Protein AF-A0A959NI60-F1 (afdb_monomer_lite)

pLDDT: mean 94.44, std 6.54, range [59.41, 98.75]

Foldseek 3Di:
DVCVVPPCDPDPVSVLVVLVVCVVVVAADAAEDPLDDDDDQVQLVVLLVVLLVSLVSCLVPPRHQEYEDELVSNAPPVLLLQLLVQLVVDDDDLQVSNVVSLVPDDPVSVVRVVSSLVSVLSSLVSQLVSSHAYEYDADDPSRRSNSLNSLLVSQLVRQAPHHRGHYDFDVVDPCRVVVVVVSVVVCVVSRGDD

Radius of gyration: 17.27 Å; chains: 1; bounding box: 46×45×44 Å

Structure (mmCIF, N/CA/C/O backbone):
data_AF-A0A959NI60-F1
#
_entry.id   AF-A0A959NI60-F1
#
loop_
_atom_site.group_PDB
_atom_site.id
_atom_site.type_symbol
_atom_site.label_atom_id
_atom_site.label_alt_id
_atom_site.label_comp_id
_atom_site.label_asym_id
_atom_site.label_entity_id
_atom_site.label_seq_id
_atom_site.pdbx_PDB_ins_code
_atom_site.Cartn_x
_atom_site.Cartn_y
_atom_site.Cartn_z
_atom_site.occupancy
_atom_site.B_iso_or_equiv
_atom_site.auth_seq_id
_atom_site.auth_comp_id
_atom_site.auth_asym_id
_atom_site.auth_atom_id
_atom_site.pdbx_PDB_model_num
ATOM 1 N N . THR A 1 1 ? -9.894 26.432 15.276 1.00 66.31 1 THR A N 1
ATOM 2 C CA . THR A 1 1 ? -9.105 26.856 14.093 1.00 66.31 1 THR A CA 1
ATOM 3 C C . THR A 1 1 ? -9.562 26.033 12.898 1.00 66.31 1 THR A C 1
ATOM 5 O O . THR A 1 1 ? -10.373 25.137 13.091 1.00 66.31 1 THR A O 1
ATOM 8 N N . ILE A 1 2 ? -9.075 26.292 11.679 1.00 85.44 2 ILE A N 1
ATOM 9 C CA . ILE A 1 2 ? -9.317 25.381 10.539 1.00 85.44 2 ILE A CA 1
ATOM 10 C C . ILE A 1 2 ? -8.750 23.977 10.830 1.00 85.44 2 ILE A C 1
ATOM 12 O O . ILE A 1 2 ? -9.337 22.983 10.432 1.00 85.44 2 ILE A O 1
ATOM 16 N N . PHE A 1 3 ? -7.672 23.880 11.613 1.00 82.88 3 PHE A N 1
ATOM 17 C CA . PHE A 1 3 ? -7.059 22.607 12.001 1.00 82.88 3 PHE A CA 1
ATOM 18 C C . PHE A 1 3 ? -8.044 21.635 12.668 1.00 82.88 3 PHE A C 1
ATOM 20 O O . PHE A 1 3 ? -8.177 20.504 12.222 1.00 82.88 3 PHE A O 1
ATOM 27 N N . SER A 1 4 ? -8.823 22.087 13.658 1.00 82.81 4 SER A N 1
ATOM 28 C CA . SER A 1 4 ? -9.811 21.240 14.349 1.00 82.81 4 SER A CA 1
ATOM 29 C C . SER A 1 4 ? -10.980 20.783 13.464 1.00 82.81 4 SER A C 1
ATOM 31 O O . SER A 1 4 ? -11.769 19.949 13.892 1.00 82.81 4 SER A O 1
ATOM 33 N N . GLN A 1 5 ? -11.127 21.354 12.262 1.00 85.88 5 GLN A N 1
ATOM 34 C CA . GLN A 1 5 ? -12.110 20.909 11.273 1.00 85.88 5 GLN A CA 1
ATOM 35 C C . GLN A 1 5 ? -11.617 19.687 10.482 1.00 85.88 5 GLN A C 1
ATOM 37 O O . GLN A 1 5 ? -12.443 18.906 10.018 1.00 85.88 5 GLN A O 1
ATOM 42 N N . PHE A 1 6 ? -10.298 19.536 10.321 1.00 86.88 6 PHE A N 1
ATOM 43 C CA . PHE A 1 6 ? -9.685 18.551 9.421 1.00 86.88 6 PHE A CA 1
ATOM 44 C C . PHE A 1 6 ? -8.774 17.541 10.126 1.00 86.88 6 PHE A C 1
ATOM 46 O O . PHE A 1 6 ? -8.498 16.491 9.559 1.00 86.88 6 PHE A O 1
ATOM 53 N N . VAL A 1 7 ? -8.329 17.820 11.353 1.00 88.00 7 VAL A N 1
ATOM 54 C CA . VAL A 1 7 ? -7.426 16.948 12.111 1.00 88.00 7 VAL A CA 1
ATOM 55 C C . VAL A 1 7 ? -8.109 16.454 13.380 1.00 88.00 7 VAL A C 1
ATOM 57 O O . VAL A 1 7 ? -8.562 17.245 14.208 1.00 88.00 7 VAL A O 1
ATOM 60 N N . GLY A 1 8 ? -8.167 15.129 13.538 1.00 86.69 8 GLY A N 1
ATOM 61 C CA . GLY A 1 8 ? -8.815 14.473 14.677 1.00 86.69 8 GLY A CA 1
ATOM 62 C C . GLY A 1 8 ? -8.063 14.617 16.006 1.00 86.69 8 GLY A C 1
ATOM 63 O O . GLY A 1 8 ? -8.645 14.392 17.062 1.00 86.69 8 GLY A O 1
ATOM 64 N N . GLY A 1 9 ? -6.785 14.992 15.971 1.00 87.00 9 GLY A N 1
ATOM 65 C CA . GLY A 1 9 ? -5.949 15.212 17.147 1.00 87.00 9 GLY A CA 1
ATOM 66 C C . GLY A 1 9 ? -4.474 15.353 16.775 1.00 87.00 9 GLY A C 1
ATOM 67 O O . GLY A 1 9 ? -4.047 14.854 15.740 1.00 87.00 9 GLY A O 1
ATOM 68 N N . GLU A 1 10 ? -3.694 16.031 17.617 1.00 87.06 10 GLU A N 1
ATOM 69 C CA . GLU A 1 10 ? -2.236 16.164 17.433 1.00 87.06 10 GLU A CA 1
ATOM 70 C C . GLU A 1 10 ? -1.468 14.909 17.887 1.00 87.06 10 GLU A C 1
ATOM 72 O O . GLU A 1 10 ? -0.331 14.689 17.479 1.00 87.06 10 GLU A O 1
ATOM 77 N N . THR A 1 11 ? -2.097 14.072 18.717 1.00 87.69 11 THR A N 1
ATOM 78 C CA . THR A 1 11 ? -1.568 12.782 19.177 1.00 87.69 11 THR A CA 1
ATOM 79 C C . THR A 1 11 ? -2.610 11.686 18.991 1.00 87.69 11 THR A C 1
ATOM 81 O O . THR A 1 11 ? -3.806 11.969 18.861 1.00 87.69 11 THR A O 1
ATOM 84 N N . LEU A 1 12 ? -2.178 10.424 19.039 1.00 85.62 12 LEU A N 1
ATOM 85 C CA . LEU A 1 12 ? -3.078 9.271 18.966 1.00 85.62 12 LEU A CA 1
ATOM 86 C C . LEU A 1 12 ? -4.159 9.332 20.054 1.00 85.62 12 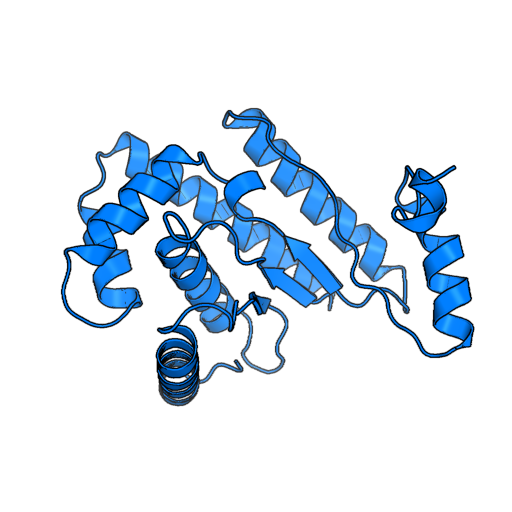LEU A C 1
ATOM 88 O O . LEU A 1 12 ? -5.342 9.155 19.769 1.00 85.62 12 LEU A O 1
ATOM 92 N N . GLU A 1 13 ? -3.793 9.704 21.278 1.00 87.12 13 GLU A N 1
ATOM 93 C CA . GLU A 1 13 ? -4.713 9.849 22.409 1.00 87.12 13 GLU A CA 1
ATOM 94 C C . GLU A 1 13 ? -5.766 10.930 22.167 1.00 87.12 13 GLU A C 1
ATOM 96 O O . GLU A 1 13 ? -6.927 10.744 22.539 1.00 87.12 13 GLU A O 1
ATOM 101 N N . ALA A 1 14 ? -5.393 12.033 21.515 1.00 88.12 14 ALA A N 1
ATOM 102 C CA . ALA A 1 14 ? -6.338 13.085 21.159 1.00 88.12 14 ALA A CA 1
ATOM 103 C C . ALA A 1 14 ? -7.365 12.594 20.119 1.00 88.12 14 ALA A C 1
ATOM 105 O O . ALA A 1 14 ? -8.552 12.911 20.241 1.00 88.12 14 ALA A O 1
ATOM 106 N N . THR A 1 15 ? -6.952 11.743 19.166 1.00 88.06 15 THR A N 1
ATOM 107 C CA . THR A 1 15 ? -7.872 11.177 18.157 1.00 88.06 15 THR A CA 1
ATOM 108 C C . THR A 1 15 ? -8.950 10.277 18.761 1.00 88.06 15 THR A C 1
ATOM 110 O O . THR A 1 15 ? -10.063 10.206 18.233 1.00 88.06 15 THR A O 1
ATOM 113 N N . LYS A 1 16 ? -8.683 9.649 19.916 1.00 87.62 16 LYS A N 1
ATOM 114 C CA . LYS A 1 16 ? -9.644 8.783 20.616 1.00 87.62 16 LYS A CA 1
ATOM 115 C C . LYS A 1 16 ? -10.941 9.500 20.967 1.00 87.62 16 LYS A C 1
ATOM 117 O O . LYS A 1 16 ? -12.011 8.918 20.816 1.00 87.62 16 LYS A O 1
ATOM 122 N N . ILE A 1 17 ? -10.858 10.749 21.426 1.00 89.19 17 ILE A N 1
ATOM 123 C CA . ILE A 1 17 ? -12.035 11.532 21.832 1.00 89.19 17 ILE A CA 1
ATOM 124 C C . ILE A 1 17 ? -12.958 11.738 20.626 1.00 89.19 17 ILE A C 1
ATOM 126 O O . ILE A 1 17 ? -14.174 11.563 20.722 1.00 89.19 17 ILE A O 1
ATOM 130 N N . VAL A 1 18 ? -12.371 12.046 19.467 1.00 89.56 18 VAL A N 1
ATOM 131 C CA . VAL A 1 18 ? -13.109 12.223 18.211 1.00 89.56 18 VAL A CA 1
ATOM 132 C C . VAL A 1 18 ? -13.693 10.894 17.730 1.00 89.56 18 VAL A C 1
ATOM 134 O O . VAL A 1 18 ? -14.882 10.834 17.415 1.00 89.56 18 VAL A O 1
ATOM 137 N N . ALA A 1 19 ? -12.908 9.814 17.745 1.00 90.50 19 ALA A N 1
ATOM 138 C CA . ALA A 1 19 ? -13.369 8.487 17.341 1.00 90.50 19 ALA A CA 1
ATOM 139 C C . ALA A 1 19 ? -14.508 7.956 18.230 1.00 90.50 19 ALA A C 1
ATOM 141 O O . ALA A 1 19 ? -15.455 7.355 17.725 1.00 90.50 19 ALA A O 1
ATOM 142 N N . GLN A 1 20 ? -14.461 8.206 19.542 1.00 90.75 20 GLN A N 1
ATOM 143 C CA . GLN A 1 20 ? -15.538 7.840 20.465 1.00 90.75 20 GLN A CA 1
ATOM 144 C C . GLN A 1 20 ? -16.823 8.606 20.162 1.00 90.75 20 GLN A C 1
ATOM 146 O O . GLN A 1 20 ? -17.872 7.981 20.017 1.00 90.75 20 GLN A O 1
ATOM 151 N N . LYS A 1 21 ? -16.726 9.928 19.979 1.00 92.31 21 LYS A N 1
ATOM 152 C CA . LYS A 1 21 ? -17.872 10.772 19.627 1.00 92.31 21 LYS A CA 1
ATOM 153 C C . LYS A 1 21 ? -18.531 10.326 18.321 1.00 92.31 21 LYS A C 1
ATOM 155 O O . LYS A 1 21 ? -19.749 10.238 18.254 1.00 92.31 21 LYS A O 1
ATOM 160 N N . LEU A 1 22 ? -17.748 10.020 17.287 1.00 93.00 22 LEU A N 1
ATOM 161 C CA . LEU A 1 22 ? -18.269 9.479 16.023 1.00 93.00 22 LEU A CA 1
ATOM 162 C C . LEU A 1 22 ? -18.891 8.086 16.216 1.00 93.00 22 LEU A C 1
ATOM 164 O O . LEU A 1 22 ? -19.949 7.779 15.662 1.00 93.00 22 LEU A O 1
ATOM 168 N N . GLY A 1 23 ? -18.282 7.271 17.076 1.00 92.12 23 GLY A N 1
ATOM 169 C CA . GLY A 1 23 ? -18.746 5.934 17.415 1.00 92.12 23 GLY A CA 1
ATOM 170 C C . GLY A 1 23 ? -20.119 5.876 18.091 1.00 92.12 23 GLY A C 1
ATOM 171 O O . GLY A 1 23 ? -20.784 4.848 17.944 1.00 92.12 23 GLY A O 1
ATOM 172 N N . GLU A 1 24 ? -20.557 6.938 18.781 1.00 94.56 24 GLU A N 1
ATOM 173 C CA . GLU A 1 24 ? -21.922 7.088 19.332 1.00 94.56 24 GLU A CA 1
ATOM 174 C C . GLU A 1 24 ? -22.993 7.118 18.230 1.00 94.56 24 GLU A C 1
ATOM 176 O O . GLU A 1 24 ? -24.128 6.702 18.449 1.00 94.56 24 GLU A O 1
ATOM 181 N N . TYR A 1 25 ? -22.611 7.537 17.021 1.00 95.62 25 TYR A N 1
ATOM 182 C CA . TYR A 1 25 ? -23.465 7.582 15.832 1.00 95.62 25 TYR A CA 1
ATOM 183 C C . TYR A 1 25 ? -23.205 6.407 14.879 1.00 95.62 25 TYR A C 1
ATOM 185 O O . TYR A 1 25 ? -23.607 6.449 13.720 1.00 95.62 25 TYR A O 1
ATOM 193 N N . ASN A 1 26 ? -22.533 5.352 15.356 1.00 92.94 26 ASN A N 1
ATOM 194 C CA . ASN A 1 26 ? -22.122 4.187 14.565 1.00 92.94 26 ASN A CA 1
ATOM 195 C C . ASN A 1 26 ? -21.194 4.521 13.382 1.00 92.94 26 ASN A C 1
ATOM 197 O O . ASN A 1 26 ? -21.134 3.771 12.411 1.00 92.94 26 ASN A O 1
ATOM 201 N N . VAL A 1 27 ? -20.435 5.617 13.480 1.00 92.81 27 VAL A N 1
ATOM 202 C CA . VAL A 1 27 ? -19.401 5.975 12.505 1.00 92.81 27 VAL A CA 1
ATOM 203 C C . VAL A 1 27 ? -18.054 5.436 12.987 1.00 92.81 27 VAL A C 1
ATOM 205 O O . VAL A 1 27 ? -17.634 5.700 14.114 1.00 92.81 27 VAL A O 1
ATOM 208 N N . GLN A 1 28 ? -17.389 4.651 12.140 1.00 90.25 28 GLN A N 1
ATOM 209 C CA . GLN A 1 28 ? -16.023 4.173 12.368 1.00 90.25 28 GLN A CA 1
ATOM 210 C C . GLN A 1 28 ? -15.012 5.118 11.718 1.00 90.25 28 GLN A C 1
ATOM 212 O O . GLN A 1 28 ? -15.347 5.859 10.794 1.00 90.25 28 GLN A O 1
ATOM 217 N N . VAL A 1 29 ? -13.777 5.084 12.209 1.00 91.00 29 VAL A N 1
ATOM 218 C CA . VAL A 1 29 ? -12.700 5.968 11.757 1.00 91.00 29 VAL A CA 1
ATOM 219 C C . VAL A 1 29 ? -11.601 5.149 11.091 1.00 91.00 29 VAL A C 1
ATOM 221 O O . VAL A 1 29 ? -11.244 4.074 11.569 1.00 91.00 29 VAL A O 1
ATOM 224 N N . ILE A 1 30 ? -11.065 5.682 9.998 1.00 91.88 30 ILE A N 1
ATOM 225 C CA . ILE A 1 30 ? -9.785 5.258 9.435 1.00 91.88 30 ILE A CA 1
ATOM 226 C C . ILE A 1 30 ? -8.757 6.249 9.955 1.00 91.88 30 ILE A C 1
ATOM 228 O O . ILE A 1 30 ? -8.952 7.460 9.820 1.00 91.88 30 ILE A O 1
ATOM 232 N N . LEU A 1 31 ? -7.711 5.752 10.606 1.00 90.75 31 LEU A N 1
ATOM 233 C CA . LEU A 1 31 ? -6.663 6.629 11.097 1.00 90.75 31 LEU A CA 1
ATOM 234 C C . LEU A 1 31 ? -5.651 6.886 9.982 1.00 90.75 31 LEU A C 1
ATOM 236 O O . LEU A 1 31 ? -4.895 5.991 9.608 1.00 90.75 31 LEU A O 1
ATOM 240 N N . ASP A 1 32 ? -5.663 8.121 9.489 1.00 88.62 32 ASP A N 1
ATOM 241 C CA . ASP A 1 32 ? -4.699 8.620 8.517 1.00 88.62 32 ASP A CA 1
ATOM 242 C C . ASP A 1 32 ? -3.544 9.306 9.240 1.00 88.62 32 ASP A C 1
ATOM 244 O O . ASP A 1 32 ? -3.679 10.405 9.790 1.00 88.62 32 ASP A O 1
ATOM 248 N N . TYR A 1 33 ? -2.419 8.600 9.327 1.00 81.00 33 TYR A N 1
ATOM 249 C CA . TYR A 1 33 ? -1.227 9.111 9.982 1.00 81.00 33 TYR A CA 1
ATOM 250 C C . TYR A 1 33 ? -0.362 9.843 8.959 1.00 81.00 33 TYR A C 1
ATOM 252 O O . TYR A 1 33 ? 0.319 9.221 8.147 1.00 81.00 33 TYR A O 1
ATOM 260 N N . GLY A 1 34 ? -0.377 11.175 9.035 1.00 69.62 34 GLY A N 1
ATOM 261 C CA . GLY A 1 34 ? 0.310 12.084 8.112 1.00 69.62 34 GLY A CA 1
ATOM 262 C C . GLY A 1 34 ? 1.838 12.105 8.231 1.00 69.62 34 GLY A C 1
ATOM 263 O O . GLY A 1 34 ? 2.434 13.180 8.278 1.00 69.62 34 GLY A O 1
ATOM 264 N N . VAL A 1 35 ? 2.500 10.947 8.315 1.00 64.62 35 VAL A N 1
ATOM 265 C CA . VAL A 1 35 ? 3.941 10.886 8.040 1.00 64.62 35 VAL A CA 1
ATOM 266 C C . VAL A 1 35 ? 4.139 11.096 6.550 1.00 64.62 35 VAL A C 1
ATOM 268 O O . VAL A 1 35 ? 3.999 10.183 5.743 1.00 64.62 35 VAL A O 1
ATOM 271 N N . GLU A 1 36 ? 4.477 12.332 6.207 1.00 60.56 36 GLU A N 1
ATOM 272 C CA . GLU A 1 36 ? 4.845 12.734 4.859 1.00 60.56 36 GLU A CA 1
ATOM 273 C C . GLU A 1 36 ? 6.342 13.075 4.798 1.00 60.56 36 GLU A C 1
ATOM 275 O O . GLU A 1 36 ? 6.875 13.823 5.622 1.00 60.56 36 GLU A O 1
ATOM 280 N N . GLY A 1 37 ? 7.019 12.541 3.778 1.00 59.41 37 GLY A N 1
ATOM 281 C CA . GLY A 1 37 ? 8.034 13.308 3.053 1.00 59.41 37 GLY A CA 1
ATOM 282 C C . GLY A 1 37 ? 9.426 13.461 3.667 1.00 59.41 37 GLY A C 1
ATOM 283 O O . GLY A 1 37 ? 10.134 14.393 3.288 1.00 59.41 37 GLY A O 1
ATOM 284 N N . LYS A 1 38 ? 9.869 12.579 4.571 1.00 72.12 38 LYS A N 1
ATOM 285 C CA . LYS A 1 38 ? 11.297 12.528 4.928 1.00 72.12 38 LYS A CA 1
ATOM 286 C C . LYS A 1 38 ? 12.021 11.464 4.112 1.00 72.12 38 LYS A C 1
ATOM 288 O O . LYS A 1 38 ? 11.749 10.278 4.253 1.00 72.12 38 LYS A O 1
ATOM 293 N N . GLU A 1 39 ? 12.963 11.897 3.280 1.00 83.56 39 GLU A N 1
ATOM 294 C CA . GLU A 1 39 ? 13.796 10.990 2.490 1.00 83.56 39 GLU A CA 1
ATOM 295 C C . GLU A 1 39 ? 14.894 10.327 3.330 1.00 83.56 39 GLU A C 1
ATOM 297 O O . GLU A 1 39 ? 15.401 10.901 4.295 1.00 83.56 39 GLU A O 1
ATOM 302 N N . GLY A 1 40 ? 15.310 9.130 2.916 1.00 91.25 40 GLY A N 1
ATOM 303 C CA . GLY A 1 40 ? 16.454 8.416 3.480 1.00 91.25 40 GLY A CA 1
ATOM 304 C C . GLY A 1 40 ? 16.054 7.177 4.273 1.00 91.25 40 GLY A C 1
ATOM 305 O O . GLY A 1 40 ? 14.998 7.132 4.897 1.00 91.25 40 GLY A O 1
ATOM 306 N N . GLU A 1 41 ? 16.920 6.163 4.249 1.00 94.06 41 GLU A N 1
ATOM 307 C CA . GLU A 1 41 ? 16.617 4.829 4.788 1.00 94.06 41 GLU A CA 1
ATOM 308 C C . GLU A 1 41 ? 16.246 4.840 6.280 1.00 94.06 41 GLU A C 1
ATOM 310 O O . GLU A 1 41 ? 15.344 4.116 6.685 1.00 94.06 41 GLU A O 1
ATOM 315 N N . GLU A 1 42 ? 16.879 5.691 7.091 1.00 94.88 42 GLU A N 1
ATOM 316 C CA . GLU A 1 42 ? 16.555 5.802 8.521 1.00 94.88 42 GLU A CA 1
ATOM 317 C C . GLU A 1 42 ? 15.138 6.344 8.751 1.00 94.88 42 GLU A C 1
ATOM 319 O O . GLU A 1 42 ? 14.390 5.790 9.551 1.00 94.88 42 GLU A O 1
ATOM 324 N N . ASN A 1 43 ? 14.731 7.377 8.004 1.00 94.25 43 ASN A N 1
ATOM 325 C CA . ASN A 1 43 ? 13.386 7.959 8.103 1.00 94.25 43 ASN A CA 1
ATOM 326 C C . ASN A 1 43 ? 12.307 6.972 7.639 1.00 94.25 43 ASN A C 1
ATOM 328 O O . ASN A 1 43 ? 11.213 6.903 8.189 1.00 94.25 43 ASN A O 1
ATOM 332 N N . PHE A 1 44 ? 12.645 6.199 6.620 1.00 95.56 44 PHE A N 1
ATOM 333 C CA . PHE A 1 44 ? 11.856 5.132 6.030 1.00 95.56 44 PHE A CA 1
ATOM 334 C C . PHE A 1 44 ? 11.632 3.942 6.973 1.00 95.56 44 PHE A C 1
ATOM 336 O O . PHE A 1 44 ? 10.538 3.366 6.986 1.00 95.56 44 PHE A O 1
ATOM 343 N N . GLU A 1 45 ? 12.638 3.574 7.763 1.00 96.75 45 GLU A N 1
ATOM 344 C CA . GLU A 1 45 ? 12.503 2.594 8.843 1.00 96.75 45 GLU A CA 1
ATOM 345 C C . GLU A 1 45 ? 11.727 3.185 10.030 1.00 96.75 45 GLU A C 1
ATOM 347 O O . GLU A 1 45 ? 10.802 2.550 10.528 1.00 96.75 45 GLU A O 1
ATOM 352 N N . GLU A 1 46 ? 12.002 4.434 10.421 1.00 95.62 46 GLU A N 1
ATOM 353 C CA . GLU A 1 46 ? 11.251 5.131 11.476 1.00 95.62 46 GLU A CA 1
ATOM 354 C C . GLU A 1 46 ? 9.753 5.235 11.135 1.00 95.62 46 GLU A C 1
ATOM 356 O O . GLU A 1 46 ? 8.898 5.043 12.000 1.00 95.62 46 GLU A O 1
ATOM 361 N N . ALA A 1 47 ? 9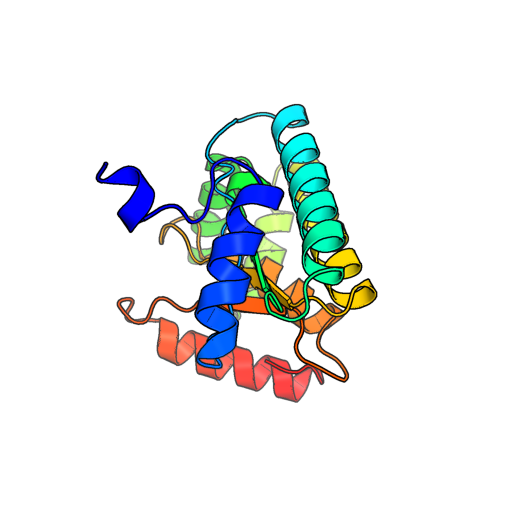.416 5.499 9.869 1.00 95.12 47 ALA A N 1
ATOM 362 C CA . ALA A 1 47 ? 8.040 5.494 9.383 1.00 95.12 47 ALA A CA 1
ATOM 363 C C . ALA A 1 47 ? 7.391 4.110 9.532 1.00 95.12 47 ALA A C 1
ATOM 365 O O . ALA A 1 47 ? 6.255 4.018 9.997 1.00 95.12 47 ALA A O 1
ATOM 366 N N . CYS A 1 48 ? 8.115 3.033 9.205 1.00 96.69 48 CYS A N 1
ATOM 367 C CA . CYS A 1 48 ? 7.645 1.661 9.406 1.0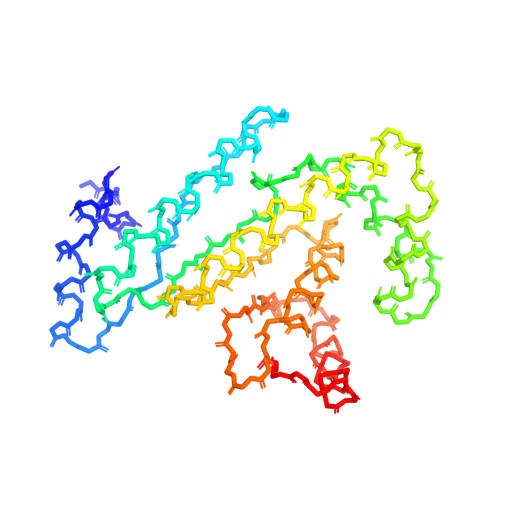0 96.69 48 CYS A CA 1
ATOM 368 C C . CYS A 1 48 ? 7.337 1.377 10.884 1.00 96.69 48 CYS A C 1
ATOM 370 O O . CYS A 1 48 ? 6.235 0.923 11.198 1.00 96.69 48 CYS A O 1
ATOM 372 N N . GLU A 1 49 ? 8.259 1.703 11.795 1.00 97.00 49 GLU A N 1
ATOM 373 C CA . GLU A 1 49 ? 8.051 1.534 13.242 1.00 97.00 49 GLU A CA 1
ATOM 374 C C . GLU A 1 49 ? 6.863 2.350 13.754 1.00 97.00 49 GLU A C 1
ATOM 376 O O . GLU A 1 49 ? 6.074 1.875 14.573 1.00 97.00 49 GLU A O 1
ATOM 381 N N . LYS A 1 50 ? 6.686 3.571 13.241 1.00 94.94 50 LYS A N 1
ATOM 382 C CA . LYS A 1 50 ? 5.534 4.406 13.583 1.00 94.94 50 LYS A CA 1
ATOM 383 C C . LYS A 1 50 ? 4.224 3.781 13.125 1.00 94.94 50 LYS A C 1
ATOM 385 O O . LYS A 1 50 ? 3.299 3.722 13.926 1.00 94.94 50 LYS A O 1
ATOM 390 N N . PHE A 1 51 ? 4.131 3.280 11.893 1.00 96.31 51 PHE A N 1
ATOM 391 C CA . PHE A 1 51 ? 2.920 2.592 11.434 1.00 96.31 51 PHE A CA 1
ATOM 392 C C . PHE A 1 51 ? 2.612 1.353 12.281 1.00 96.31 51 PHE A C 1
ATOM 394 O O . PHE A 1 51 ? 1.458 1.147 12.647 1.00 96.31 51 PHE A O 1
ATOM 401 N N . ILE A 1 52 ? 3.627 0.575 12.667 1.00 97.25 52 ILE A N 1
ATOM 402 C CA . ILE A 1 52 ? 3.469 -0.568 13.581 1.00 97.25 52 ILE A CA 1
ATOM 403 C C . ILE A 1 52 ? 2.925 -0.108 14.944 1.00 97.25 52 ILE A C 1
ATOM 405 O O . ILE A 1 52 ? 1.928 -0.651 15.419 1.00 97.25 52 ILE A O 1
ATOM 409 N N . ALA A 1 53 ? 3.499 0.943 15.536 1.00 95.38 53 ALA A N 1
ATOM 410 C CA . ALA A 1 53 ? 3.021 1.504 16.801 1.00 95.38 53 ALA A CA 1
ATOM 411 C C . ALA A 1 53 ? 1.584 2.049 16.701 1.00 95.38 53 ALA A C 1
ATOM 413 O O . ALA A 1 53 ? 0.790 1.908 17.634 1.00 95.38 53 ALA A O 1
ATOM 414 N N . VAL A 1 54 ? 1.225 2.640 15.557 1.00 94.19 54 VAL A N 1
ATOM 415 C CA . VAL A 1 54 ? -0.145 3.075 15.269 1.00 94.19 54 VAL A CA 1
ATOM 416 C C . VAL A 1 54 ? -1.086 1.870 15.198 1.00 94.19 54 VAL A C 1
ATOM 418 O O . VAL A 1 54 ? -2.151 1.922 15.809 1.00 94.19 54 VAL A O 1
ATOM 421 N N . ILE A 1 55 ? -0.701 0.775 14.531 1.00 96.19 55 ILE A N 1
ATOM 422 C CA . ILE A 1 55 ? -1.493 -0.468 14.488 1.00 96.19 55 ILE A CA 1
ATOM 423 C C . ILE A 1 55 ? -1.727 -1.010 15.902 1.00 96.19 55 ILE A C 1
ATOM 425 O O . ILE A 1 55 ? -2.862 -1.333 16.259 1.00 96.19 55 ILE A O 1
ATOM 429 N N . ASP A 1 56 ? -0.675 -1.077 16.720 1.00 95.31 56 ASP A N 1
ATOM 430 C CA . ASP A 1 56 ? -0.774 -1.527 18.110 1.00 95.31 56 ASP A CA 1
ATOM 431 C C . ASP A 1 56 ? -1.723 -0.646 18.928 1.00 95.31 56 ASP A C 1
ATOM 433 O O . ASP A 1 56 ? -2.532 -1.154 19.708 1.00 95.31 56 ASP A O 1
ATOM 437 N N . TYR A 1 57 ? -1.677 0.670 18.719 1.00 92.50 57 TYR A N 1
ATOM 438 C CA . TYR A 1 57 ? -2.597 1.597 19.360 1.00 92.50 57 TYR A CA 1
ATOM 439 C C . TYR A 1 57 ? -4.047 1.366 18.921 1.00 92.50 57 TYR A C 1
ATOM 441 O O . TYR A 1 57 ? -4.923 1.192 19.775 1.00 92.50 57 TYR A O 1
ATOM 449 N N . VAL A 1 58 ? -4.330 1.341 17.614 1.00 91.25 58 VAL A N 1
ATOM 450 C CA . VAL A 1 58 ? -5.711 1.216 17.110 1.00 91.25 58 VAL A CA 1
ATOM 451 C C . VAL A 1 58 ? -6.325 -0.144 17.424 1.00 91.25 58 VAL A C 1
ATOM 453 O O . VAL A 1 58 ? -7.529 -0.217 17.646 1.00 91.25 58 VAL A O 1
ATOM 456 N N . ALA A 1 59 ? -5.515 -1.196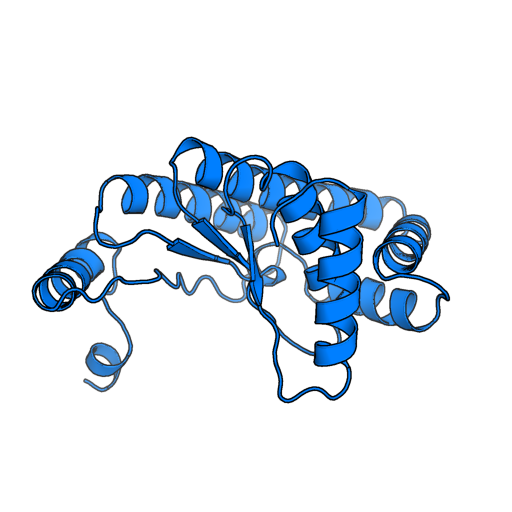 17.578 1.00 92.31 59 ALA A N 1
ATOM 457 C CA . ALA A 1 59 ? -5.978 -2.505 18.037 1.00 92.31 59 ALA A CA 1
ATOM 458 C C . ALA A 1 59 ? -6.615 -2.454 19.441 1.00 92.31 59 ALA A C 1
ATOM 460 O O . ALA A 1 59 ? -7.454 -3.286 19.787 1.00 92.31 59 ALA A O 1
ATOM 461 N N . THR A 1 60 ? -6.270 -1.444 20.250 1.00 90.75 60 THR A N 1
ATOM 462 C CA . THR A 1 60 ? -6.911 -1.176 21.551 1.00 90.75 60 THR A CA 1
ATOM 463 C C . THR A 1 60 ? -8.180 -0.318 21.446 1.00 90.75 60 THR A C 1
ATOM 465 O O . THR A 1 60 ? -8.847 -0.079 22.457 1.00 90.75 60 THR A O 1
ATOM 468 N N . GLN A 1 61 ? -8.530 0.163 20.247 1.00 88.69 61 GLN A N 1
ATOM 469 C CA . GLN A 1 61 ? -9.634 1.087 19.983 1.00 88.69 61 GLN A CA 1
ATOM 470 C C . GLN A 1 61 ? -10.717 0.431 19.099 1.00 88.69 61 GLN A C 1
ATOM 472 O O . GLN A 1 61 ? -10.608 0.429 17.875 1.00 88.69 61 GLN A O 1
ATOM 477 N N . PRO A 1 62 ? -11.855 -0.021 19.665 1.00 84.50 62 PRO A N 1
ATOM 478 C CA . PRO A 1 62 ? -12.902 -0.735 18.912 1.00 84.50 62 PRO A CA 1
ATOM 479 C C . PRO A 1 62 ? -13.550 0.040 17.750 1.00 84.50 62 PRO A C 1
ATOM 481 O O . PRO A 1 62 ? -14.304 -0.530 16.963 1.00 84.50 62 PRO A O 1
ATOM 484 N N . LYS A 1 63 ? -13.337 1.359 17.676 1.00 88.75 63 LYS A N 1
ATOM 485 C CA . LYS A 1 63 ? -13.940 2.257 16.678 1.00 88.75 63 LYS A CA 1
ATOM 486 C C . LYS A 1 63 ? -12.989 2.624 15.532 1.00 88.75 63 LYS A C 1
ATOM 488 O O . LYS A 1 63 ? -13.412 3.349 14.634 1.00 88.75 63 LYS A O 1
ATOM 493 N N . ILE A 1 64 ? -11.754 2.111 15.545 1.00 88.25 64 ILE A N 1
ATOM 494 C CA . ILE A 1 64 ? -10.723 2.387 14.535 1.00 88.25 64 ILE A CA 1
ATOM 495 C C . ILE A 1 64 ? -10.248 1.061 13.912 1.00 88.25 64 ILE A C 1
ATOM 497 O O . ILE A 1 64 ? -9.184 0.558 14.256 1.00 88.25 64 ILE A O 1
ATOM 501 N N . PRO A 1 65 ? -11.054 0.436 13.036 1.00 91.12 65 PRO A N 1
ATOM 502 C CA . PRO A 1 65 ? -10.726 -0.871 12.458 1.00 91.12 65 PRO A CA 1
ATOM 503 C C . PRO A 1 65 ? -9.625 -0.835 11.388 1.00 91.12 65 PRO A C 1
ATOM 505 O O . PRO A 1 65 ? -9.172 -1.899 10.966 1.00 91.12 65 PRO A O 1
ATOM 508 N N . TYR A 1 66 ? -9.224 0.355 10.929 1.00 93.56 66 TYR A N 1
ATOM 509 C CA . TYR A 1 66 ? -8.315 0.520 9.800 1.00 93.56 66 TYR A CA 1
ATOM 510 C C . TYR A 1 66 ? -7.296 1.644 10.001 1.00 93.56 66 TYR A C 1
ATOM 512 O O . TYR A 1 66 ? -7.589 2.652 10.653 1.00 93.56 66 TYR A O 1
ATOM 520 N N . ILE A 1 67 ? -6.151 1.503 9.333 1.00 95.50 67 ILE A N 1
ATOM 521 C CA . ILE A 1 67 ? -5.173 2.573 9.098 1.00 95.50 67 ILE A CA 1
ATOM 522 C C . ILE A 1 67 ? -4.930 2.753 7.594 1.00 95.50 67 ILE A C 1
ATOM 524 O O . ILE A 1 67 ? -5.103 1.796 6.834 1.00 95.50 67 ILE A O 1
ATOM 528 N N . SER A 1 68 ? -4.507 3.943 7.168 1.00 95.81 68 SER A N 1
ATOM 529 C CA . SER A 1 68 ? -3.968 4.178 5.819 1.00 95.81 68 SER A CA 1
ATOM 530 C C . SER A 1 68 ? -2.440 4.247 5.834 1.00 95.81 68 SER A C 1
ATOM 532 O O . SER A 1 68 ? -1.823 4.687 6.806 1.00 95.81 68 SER A O 1
ATOM 534 N N . VAL A 1 69 ? -1.823 3.779 4.749 1.00 96.44 69 VAL A N 1
ATOM 535 C CA . VAL A 1 69 ? -0.373 3.785 4.533 1.00 96.44 69 VAL A CA 1
ATOM 536 C C . VAL A 1 69 ? -0.090 4.266 3.114 1.00 96.44 69 VAL A C 1
ATOM 538 O O . VAL A 1 69 ? -0.642 3.737 2.150 1.00 96.44 69 VAL A O 1
ATOM 541 N N . LYS A 1 70 ? 0.822 5.231 2.985 1.00 96.00 70 LYS A N 1
ATOM 542 C CA . LYS A 1 70 ? 1.383 5.679 1.704 1.00 96.00 70 LYS A CA 1
ATOM 543 C C . LYS A 1 70 ? 2.715 4.985 1.454 1.00 96.00 70 LYS A C 1
ATOM 545 O O . LYS A 1 70 ? 3.565 4.939 2.348 1.00 96.00 70 LYS A O 1
ATOM 550 N N . VAL A 1 71 ? 2.927 4.452 0.253 1.00 96.38 71 VAL A N 1
ATOM 551 C CA . VAL A 1 71 ? 4.170 3.738 -0.079 1.00 96.38 71 VAL A CA 1
ATOM 552 C C . VAL A 1 71 ? 5.334 4.716 -0.203 1.00 96.38 71 VAL A C 1
ATOM 554 O O . VAL A 1 71 ? 6.457 4.350 0.138 1.00 96.38 71 VAL A O 1
ATOM 557 N N . THR A 1 72 ? 5.092 5.970 -0.587 1.00 95.75 72 THR A N 1
ATOM 558 C CA . THR A 1 72 ? 6.126 7.025 -0.575 1.00 95.75 72 THR A CA 1
ATOM 559 C C . THR A 1 72 ? 6.662 7.340 0.824 1.00 95.75 72 THR A C 1
ATOM 561 O O . THR A 1 72 ? 7.822 7.721 0.964 1.00 95.75 72 THR A O 1
ATOM 564 N N . GLY A 1 73 ? 5.889 7.083 1.886 1.00 94.81 73 GLY A N 1
ATOM 565 C CA . GLY A 1 73 ? 6.387 7.122 3.267 1.00 94.81 73 GLY A CA 1
ATOM 566 C C . GLY A 1 73 ? 7.393 6.006 3.579 1.00 94.81 73 GLY A C 1
ATOM 567 O O . GLY A 1 73 ? 8.097 6.060 4.585 1.00 94.81 73 GLY A O 1
ATOM 568 N N . LEU A 1 74 ? 7.476 4.995 2.709 1.00 96.12 74 LEU A N 1
ATOM 569 C CA . LEU A 1 74 ? 8.323 3.816 2.842 1.00 96.12 74 LEU A CA 1
ATOM 570 C C . LEU A 1 74 ? 9.313 3.661 1.678 1.00 96.12 74 LEU A C 1
ATOM 572 O O . LEU A 1 74 ? 10.078 2.701 1.661 1.00 96.12 74 LEU A O 1
ATOM 576 N N . ALA A 1 75 ? 9.350 4.548 0.697 1.00 96.50 75 ALA A N 1
ATOM 577 C CA . ALA A 1 75 ? 10.197 4.359 -0.470 1.00 96.50 75 ALA A CA 1
ATOM 578 C C . ALA A 1 75 ? 10.668 5.692 -1.017 1.00 96.50 75 ALA A C 1
ATOM 580 O O . ALA A 1 75 ? 9.947 6.686 -0.999 1.00 96.50 75 ALA A O 1
ATOM 581 N N . ARG A 1 76 ? 11.878 5.695 -1.578 1.00 96.88 76 ARG A N 1
ATOM 582 C CA . ARG A 1 76 ? 12.356 6.844 -2.333 1.00 96.88 76 ARG A CA 1
ATOM 583 C C . ARG A 1 76 ? 11.467 7.031 -3.552 1.00 96.88 76 ARG A C 1
ATOM 585 O O . ARG A 1 76 ? 11.355 6.126 -4.379 1.00 96.88 76 ARG A O 1
ATOM 592 N N . PHE A 1 77 ? 10.904 8.225 -3.681 1.00 96.50 77 PHE A N 1
ATOM 593 C CA . PHE A 1 77 ? 9.989 8.575 -4.761 1.00 96.50 77 PHE A CA 1
ATOM 594 C C . PHE A 1 77 ? 10.579 8.229 -6.136 1.00 96.50 77 PHE A C 1
ATOM 596 O O . PHE A 1 77 ? 10.006 7.441 -6.879 1.00 96.50 77 PHE A O 1
ATOM 603 N N . ALA A 1 78 ? 11.816 8.663 -6.395 1.00 97.50 78 ALA A N 1
ATOM 604 C CA . ALA A 1 78 ? 12.523 8.392 -7.647 1.00 97.50 78 ALA A CA 1
ATOM 605 C C . ALA A 1 78 ? 12.744 6.894 -7.960 1.00 97.50 78 ALA A C 1
ATOM 607 O O . ALA A 1 78 ? 12.915 6.537 -9.125 1.00 97.50 78 ALA A O 1
ATOM 608 N N . LEU A 1 79 ? 12.761 5.999 -6.959 1.00 98.19 79 LEU A N 1
ATOM 609 C CA . LEU A 1 79 ? 12.802 4.552 -7.215 1.00 98.19 79 LEU A CA 1
ATOM 610 C C . LEU A 1 79 ? 11.450 4.053 -7.741 1.00 98.19 79 LEU A C 1
ATOM 612 O O . LEU A 1 79 ? 11.419 3.260 -8.683 1.00 98.19 79 LEU A O 1
ATOM 616 N N . LEU A 1 80 ? 10.347 4.533 -7.158 1.00 98.50 80 LEU A N 1
ATOM 617 C CA . LEU A 1 80 ? 9.000 4.216 -7.630 1.00 98.50 80 LEU A CA 1
ATOM 618 C C . LEU A 1 80 ? 8.778 4.754 -9.047 1.00 98.50 80 LEU A C 1
ATOM 620 O O . LEU A 1 80 ? 8.329 3.998 -9.902 1.00 98.50 80 LEU A O 1
ATOM 624 N N . GLU A 1 81 ? 9.182 5.997 -9.329 1.00 98.50 81 GLU A N 1
ATOM 625 C CA . GLU A 1 81 ? 9.075 6.583 -10.677 1.00 98.50 81 GLU A CA 1
ATOM 626 C C . GLU A 1 81 ? 9.835 5.758 -11.718 1.00 98.50 81 GLU A C 1
ATOM 628 O O . GLU A 1 81 ? 9.349 5.499 -12.819 1.00 98.50 81 GLU A O 1
ATOM 633 N N . LYS A 1 82 ? 11.042 5.304 -11.363 1.00 98.69 82 LYS A N 1
ATOM 634 C CA . LYS A 1 82 ? 11.871 4.473 -12.238 1.00 98.69 82 LYS A CA 1
ATOM 635 C C . LYS A 1 82 ? 11.215 3.127 -12.537 1.00 98.69 82 LYS A C 1
ATOM 637 O O . LYS A 1 82 ? 11.249 2.674 -13.682 1.00 98.69 82 LYS A O 1
ATOM 642 N N . LEU A 1 83 ? 10.641 2.488 -11.517 1.00 98.69 83 LEU A N 1
ATOM 643 C CA . LEU A 1 83 ? 9.915 1.229 -11.672 1.00 98.69 83 LEU A CA 1
ATOM 644 C C . LEU A 1 83 ? 8.668 1.412 -12.537 1.00 98.69 83 LEU A C 1
ATOM 646 O O . LEU A 1 83 ? 8.476 0.642 -13.473 1.00 98.69 83 LEU A O 1
ATOM 650 N N . ASP A 1 84 ? 7.865 2.438 -12.269 1.00 98.62 84 ASP A N 1
ATOM 651 C CA . ASP A 1 84 ? 6.652 2.759 -13.025 1.00 98.62 84 ASP A CA 1
ATOM 652 C C . ASP A 1 84 ? 6.960 3.021 -14.509 1.00 98.62 84 ASP A C 1
ATOM 654 O O . ASP A 1 84 ? 6.384 2.391 -15.400 1.00 98.62 84 ASP A O 1
ATOM 658 N N . ALA A 1 85 ? 7.968 3.853 -14.792 1.00 98.56 85 ALA A N 1
ATOM 659 C CA . ALA A 1 85 ? 8.416 4.122 -16.154 1.00 98.56 85 ALA A CA 1
ATOM 660 C C . ALA A 1 85 ? 8.871 2.844 -16.882 1.00 98.56 85 ALA A C 1
ATOM 662 O O . ALA A 1 85 ? 8.532 2.646 -18.052 1.00 98.56 85 ALA A O 1
ATOM 663 N N . ALA A 1 86 ? 9.610 1.959 -16.204 1.00 98.44 86 ALA A N 1
ATOM 664 C CA . ALA A 1 86 ? 10.031 0.679 -16.771 1.00 98.44 86 ALA A CA 1
ATOM 665 C C . ALA A 1 86 ? 8.840 -0.264 -17.015 1.00 98.44 86 ALA A C 1
ATOM 667 O O . ALA A 1 86 ? 8.755 -0.892 -18.072 1.00 98.44 86 ALA A O 1
ATOM 668 N N . MET A 1 87 ? 7.893 -0.342 -16.076 1.00 98.50 87 MET A N 1
ATOM 669 C CA . MET A 1 87 ? 6.700 -1.184 -16.190 1.00 98.50 87 MET A CA 1
ATOM 670 C C . MET A 1 87 ? 5.807 -0.779 -17.365 1.00 98.50 87 MET A C 1
ATOM 672 O O . MET A 1 87 ? 5.278 -1.664 -18.044 1.00 98.50 87 MET A O 1
ATOM 676 N N . HIS A 1 88 ? 5.683 0.515 -17.663 1.00 97.12 88 HIS A N 1
ATOM 677 C CA . HIS A 1 88 ? 4.913 1.013 -18.807 1.00 97.12 88 HIS A CA 1
ATOM 678 C C . HIS A 1 88 ? 5.486 0.603 -20.176 1.00 97.12 88 HIS A C 1
ATOM 680 O O . HIS A 1 88 ? 4.747 0.563 -21.159 1.00 97.12 88 HIS A O 1
ATOM 686 N N . GLN A 1 89 ? 6.777 0.266 -20.258 1.00 97.00 89 GLN A N 1
ATOM 687 C CA . GLN A 1 89 ? 7.418 -0.198 -21.499 1.00 97.00 89 GLN A CA 1
ATOM 688 C C . GLN A 1 89 ? 7.363 -1.721 -21.680 1.00 97.00 89 GLN A C 1
ATOM 690 O O . GLN A 1 89 ? 7.723 -2.242 -22.737 1.00 97.00 89 GLN A O 1
ATOM 695 N N . LEU A 1 90 ? 6.939 -2.454 -20.650 1.00 97.19 90 LEU A N 1
ATOM 696 C CA . LEU A 1 90 ? 6.942 -3.911 -20.643 1.00 97.19 90 LEU A CA 1
ATOM 697 C C . LEU A 1 90 ? 5.555 -4.459 -21.008 1.00 97.19 90 LEU A C 1
ATOM 699 O O . LEU A 1 90 ? 4.540 -3.899 -20.603 1.00 97.19 90 LEU A O 1
ATOM 703 N N . PRO A 1 91 ? 5.459 -5.571 -21.752 1.00 96.56 91 PRO A N 1
ATOM 704 C CA . PRO A 1 91 ? 4.176 -6.188 -22.059 1.00 96.56 91 PRO A CA 1
ATOM 705 C C . PRO A 1 91 ? 3.704 -7.126 -20.939 1.00 96.56 91 PRO A C 1
ATOM 707 O O . PRO A 1 91 ? 4.491 -7.688 -20.175 1.00 96.56 91 PRO A O 1
ATOM 710 N N . GLY A 1 92 ? 2.398 -7.393 -20.910 1.00 95.88 92 GLY A N 1
ATOM 711 C CA . GLY A 1 92 ? 1.791 -8.416 -20.057 1.00 95.88 92 GLY A CA 1
ATOM 712 C C . GLY A 1 92 ? 1.050 -7.860 -18.842 1.00 95.88 92 GLY A C 1
ATOM 713 O O . GLY A 1 92 ? 0.773 -6.669 -18.740 1.00 95.88 92 GLY A O 1
ATOM 714 N N . SER A 1 93 ? 0.680 -8.758 -17.928 1.00 96.19 93 SER A N 1
ATOM 715 C CA . SER A 1 93 ? -0.048 -8.390 -16.711 1.00 96.19 93 SER A CA 1
ATOM 716 C C . SER A 1 93 ? 0.806 -7.529 -15.779 1.00 96.19 93 SER A C 1
ATOM 718 O O . SER A 1 93 ? 2.036 -7.574 -15.847 1.00 96.19 93 SER A O 1
ATOM 720 N N . LEU A 1 94 ? 0.153 -6.805 -14.862 1.00 97.06 94 LEU A N 1
ATOM 721 C CA . LEU A 1 94 ? 0.801 -5.992 -13.824 1.00 97.06 94 LEU A CA 1
ATOM 722 C C . LEU A 1 94 ? 1.998 -6.713 -13.185 1.00 97.06 94 LEU A C 1
ATOM 724 O O . LEU A 1 94 ? 3.113 -6.206 -13.207 1.00 97.06 94 LEU A O 1
ATOM 728 N N . MET A 1 95 ? 1.784 -7.940 -12.700 1.00 97.19 95 MET A N 1
ATOM 729 C CA . MET A 1 95 ? 2.833 -8.711 -12.032 1.00 97.19 95 MET A CA 1
ATOM 730 C C . MET A 1 95 ? 3.987 -9.110 -12.956 1.00 97.19 95 MET A C 1
ATOM 732 O O . MET A 1 95 ? 5.130 -9.127 -12.511 1.00 97.19 95 MET A O 1
ATOM 736 N N . LYS A 1 96 ? 3.728 -9.410 -14.237 1.00 97.62 96 LYS A N 1
ATOM 737 C CA . LYS A 1 96 ? 4.804 -9.719 -15.196 1.00 97.62 96 LYS A CA 1
ATOM 738 C C . LYS A 1 96 ? 5.677 -8.494 -15.453 1.00 97.62 96 LYS A C 1
ATOM 740 O O . LYS A 1 96 ? 6.899 -8.610 -15.423 1.00 97.62 96 LYS A O 1
ATOM 745 N N . ARG A 1 97 ? 5.048 -7.334 -15.661 1.00 98.44 97 ARG A N 1
ATOM 746 C CA . ARG A 1 97 ? 5.741 -6.057 -15.881 1.00 98.44 97 ARG A CA 1
ATOM 747 C C . ARG A 1 97 ? 6.537 -5.655 -14.644 1.00 98.44 97 ARG A C 1
ATOM 749 O O . ARG A 1 97 ? 7.713 -5.341 -14.762 1.00 98.44 97 ARG A O 1
ATOM 756 N N . PHE A 1 98 ? 5.935 -5.784 -13.463 1.00 98.38 98 PHE A N 1
ATOM 757 C CA . PHE A 1 98 ? 6.579 -5.506 -12.183 1.00 98.38 98 PHE A CA 1
ATOM 758 C C . PHE A 1 98 ? 7.827 -6.366 -11.947 1.00 98.38 98 PHE A C 1
ATOM 760 O O . PHE A 1 98 ? 8.898 -5.830 -11.678 1.00 98.38 98 PHE A O 1
ATOM 767 N N . LEU A 1 99 ? 7.727 -7.693 -12.094 1.00 97.94 99 LEU A N 1
ATOM 768 C CA . LEU A 1 99 ? 8.870 -8.590 -11.881 1.00 97.94 99 LEU A CA 1
ATOM 769 C C . LEU A 1 99 ? 10.012 -8.310 -12.866 1.00 97.94 99 LEU A C 1
ATOM 771 O O . LEU A 1 99 ? 11.172 -8.286 -12.464 1.00 97.94 99 LEU A O 1
ATOM 775 N N . ALA A 1 100 ? 9.687 -8.059 -14.137 1.00 98.31 100 ALA A N 1
ATOM 776 C CA . ALA A 1 100 ? 10.682 -7.721 -15.149 1.00 98.31 100 ALA A CA 1
ATOM 777 C C . ALA A 1 100 ? 11.326 -6.341 -14.915 1.00 98.31 100 ALA A C 1
ATOM 779 O O . ALA A 1 100 ? 12.525 -6.197 -15.143 1.00 98.31 100 ALA A O 1
ATOM 780 N N . ALA A 1 101 ? 10.572 -5.346 -14.435 1.00 98.50 101 ALA A N 1
ATOM 781 C CA . ALA A 1 101 ? 11.109 -4.033 -14.071 1.00 98.50 101 ALA A CA 1
ATOM 782 C C . ALA A 1 101 ? 12.052 -4.121 -12.861 1.00 98.50 101 ALA A C 1
ATOM 784 O O . ALA A 1 101 ? 13.154 -3.578 -12.897 1.00 98.50 101 ALA A O 1
ATOM 785 N N . VAL A 1 102 ? 11.663 -4.869 -11.820 1.00 98.19 102 VAL A N 1
ATOM 786 C CA . VAL A 1 102 ? 12.513 -5.114 -10.644 1.00 98.19 102 VAL A CA 1
ATOM 787 C C . VAL A 1 102 ? 13.796 -5.850 -11.035 1.00 98.19 102 VAL A C 1
ATOM 789 O O . VAL A 1 102 ? 14.865 -5.520 -10.525 1.00 98.19 102 VAL A O 1
ATOM 792 N N . ASP A 1 103 ? 13.733 -6.815 -11.958 1.00 97.88 103 ASP A N 1
ATOM 793 C CA . ASP A 1 103 ? 14.925 -7.544 -12.401 1.00 97.88 103 ASP A CA 1
ATOM 794 C C . ASP A 1 103 ? 15.923 -6.674 -13.190 1.00 97.88 103 ASP A C 1
ATOM 796 O O . ASP A 1 103 ? 17.126 -6.938 -13.177 1.00 97.88 103 ASP A O 1
ATOM 800 N N . GLN A 1 104 ? 15.460 -5.587 -13.805 1.00 97.25 104 GLN A N 1
ATOM 801 C CA . GLN A 1 104 ? 16.316 -4.633 -14.517 1.00 97.25 104 GLN A CA 1
ATOM 802 C C . GLN A 1 104 ? 16.984 -3.599 -13.600 1.00 97.25 104 GLN A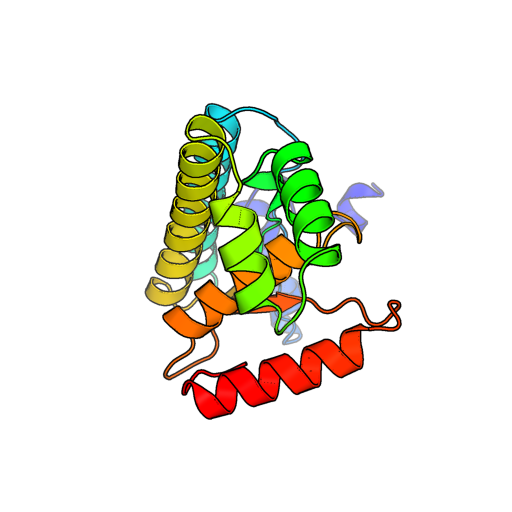 C 1
ATOM 804 O O . GLN A 1 104 ? 17.860 -2.859 -14.053 1.00 97.25 104 GLN A O 1
ATOM 809 N N . LEU A 1 105 ? 16.606 -3.531 -12.318 1.00 98.19 105 LEU A N 1
ATOM 810 C CA . LEU A 1 105 ? 17.238 -2.610 -11.378 1.00 98.19 105 LEU A CA 1
ATOM 811 C C . LEU A 1 105 ? 18.726 -2.966 -11.156 1.00 98.19 105 LEU A C 1
ATOM 813 O O . LEU A 1 105 ? 19.089 -4.144 -11.072 1.00 98.19 105 LEU A O 1
ATOM 817 N N . PRO A 1 106 ? 19.612 -1.970 -10.991 1.00 98.19 106 PRO A N 1
ATOM 818 C CA . PRO A 1 106 ? 20.960 -2.182 -10.479 1.00 98.19 106 PRO A CA 1
ATOM 819 C C . PRO A 1 106 ? 20.950 -2.880 -9.107 1.00 98.19 106 PRO A C 1
ATOM 821 O O . PRO A 1 106 ? 20.007 -2.688 -8.337 1.00 98.19 106 PRO A O 1
ATOM 824 N N . PRO A 1 107 ? 22.019 -3.610 -8.732 1.00 98.38 107 PRO A N 1
ATOM 825 C CA . PRO A 1 107 ? 22.069 -4.352 -7.469 1.00 98.38 107 PRO A CA 1
ATOM 826 C C . PRO A 1 107 ? 21.715 -3.520 -6.227 1.00 98.38 107 PRO A C 1
ATOM 828 O O . PRO A 1 107 ? 20.931 -3.965 -5.398 1.00 98.38 107 PRO A O 1
ATOM 831 N N . ALA A 1 108 ? 22.220 -2.287 -6.124 1.00 98.12 108 ALA A N 1
ATOM 832 C CA . ALA A 1 108 ? 21.924 -1.411 -4.988 1.00 98.12 108 ALA A CA 1
ATOM 833 C C . ALA A 1 108 ? 20.429 -1.049 -4.880 1.00 98.12 108 ALA A C 1
ATOM 835 O O . ALA A 1 108 ? 19.880 -1.020 -3.781 1.00 98.12 108 ALA A O 1
ATOM 836 N N . GLU A 1 109 ? 19.762 -0.818 -6.013 1.00 98.50 109 GLU A N 1
ATOM 837 C CA . GLU A 1 109 ? 18.329 -0.504 -6.054 1.00 98.50 109 GLU A CA 1
ATOM 838 C C . GLU A 1 109 ? 17.464 -1.759 -5.865 1.00 98.50 109 GLU A C 1
ATOM 840 O O . GLU A 1 109 ? 16.380 -1.663 -5.296 1.00 98.50 109 GLU A O 1
ATOM 845 N N . LYS A 1 110 ? 17.939 -2.949 -6.266 1.00 98.44 110 LYS A N 1
ATOM 846 C CA . LYS A 1 110 ? 17.283 -4.222 -5.911 1.00 98.44 110 LYS A CA 1
ATOM 847 C C . LYS A 1 110 ? 17.259 -4.422 -4.395 1.00 98.44 110 LYS A C 1
ATOM 849 O O . LYS A 1 110 ? 16.215 -4.773 -3.849 1.00 98.44 110 LYS A O 1
ATOM 854 N N . GLU A 1 111 ? 18.375 -4.150 -3.718 1.00 98.44 111 GLU A N 1
ATOM 855 C CA . GLU A 1 111 ? 18.453 -4.201 -2.253 1.00 98.44 111 GLU A CA 1
ATOM 856 C C . GLU A 1 111 ? 17.584 -3.121 -1.590 1.00 98.44 111 GLU A C 1
ATOM 858 O O . GLU A 1 111 ? 16.912 -3.389 -0.595 1.00 98.44 111 GLU A O 1
ATOM 863 N N . GLU A 1 112 ? 17.548 -1.906 -2.145 1.00 98.31 112 GLU A N 1
ATOM 864 C CA . GLU A 1 112 ? 16.631 -0.845 -1.699 1.00 98.31 112 GLU A CA 1
ATOM 865 C C . GLU A 1 112 ? 15.169 -1.288 -1.818 1.00 98.31 112 GLU A C 1
ATOM 867 O O . GLU A 1 112 ? 14.422 -1.239 -0.840 1.00 98.31 112 GLU A O 1
ATOM 872 N N . TRP A 1 113 ? 14.775 -1.824 -2.974 1.00 98.50 113 TRP A N 1
ATOM 873 C CA . TRP A 1 113 ? 13.429 -2.344 -3.198 1.00 98.50 113 TRP A CA 1
ATOM 874 C C . TRP A 1 113 ? 13.083 -3.513 -2.268 1.00 98.50 113 TRP A C 1
ATOM 876 O O . TRP A 1 113 ? 11.954 -3.619 -1.782 1.00 98.50 113 TRP A O 1
ATOM 886 N N . HIS A 1 114 ? 14.052 -4.382 -1.970 1.00 98.38 114 HIS A N 1
ATOM 887 C CA . HIS A 1 114 ? 13.873 -5.445 -0.987 1.00 98.38 114 HIS A CA 1
AT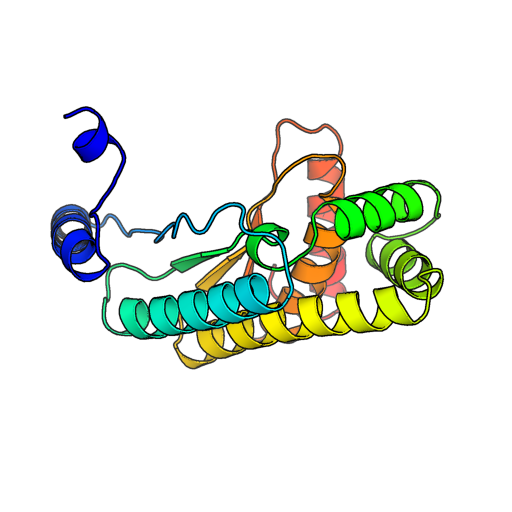OM 888 C C . HIS A 1 114 ? 13.521 -4.879 0.398 1.00 98.38 114 HIS A C 1
ATOM 890 O O . HIS A 1 114 ? 12.597 -5.381 1.040 1.00 98.38 114 HIS A O 1
ATOM 896 N N . ARG A 1 115 ? 14.181 -3.799 0.839 1.00 98.56 115 ARG A N 1
ATOM 897 C CA . ARG A 1 115 ? 13.858 -3.131 2.113 1.00 98.56 115 ARG A CA 1
ATOM 898 C C . ARG A 1 115 ? 12.477 -2.480 2.101 1.00 98.56 115 ARG A C 1
ATOM 900 O O . ARG A 1 115 ? 11.747 -2.646 3.076 1.00 98.56 115 ARG A O 1
ATOM 907 N N . VAL A 1 116 ? 12.075 -1.834 1.001 1.00 98.38 116 VAL A N 1
ATOM 908 C CA . VAL A 1 116 ? 10.703 -1.304 0.829 1.00 98.38 116 VAL A CA 1
ATOM 909 C C . VAL A 1 116 ? 9.671 -2.420 1.019 1.00 98.38 116 VAL A C 1
ATOM 911 O O . VAL A 1 116 ? 8.744 -2.296 1.821 1.00 98.38 116 VAL A O 1
ATOM 914 N N . ARG A 1 117 ? 9.868 -3.555 0.332 1.00 98.50 117 ARG A N 1
ATOM 915 C CA . ARG A 1 117 ? 8.993 -4.730 0.453 1.00 98.50 117 ARG A CA 1
ATOM 916 C C . ARG A 1 117 ? 8.952 -5.290 1.863 1.00 98.50 117 ARG A C 1
ATOM 918 O O . ARG A 1 117 ? 7.873 -5.628 2.342 1.00 98.50 117 ARG A O 1
ATOM 925 N N . HIS A 1 118 ? 10.103 -5.381 2.517 1.00 98.62 118 HIS A N 1
ATOM 926 C CA . HIS A 1 118 ? 10.202 -5.886 3.878 1.00 98.62 118 HIS A CA 1
ATOM 927 C C . HIS A 1 118 ? 9.460 -4.988 4.878 1.00 98.62 118 HIS A C 1
ATOM 929 O O . HIS A 1 118 ? 8.714 -5.498 5.711 1.00 98.62 118 HIS A O 1
ATOM 935 N N . ARG A 1 119 ? 9.594 -3.661 4.764 1.00 98.44 119 ARG A N 1
ATOM 936 C CA . ARG A 1 119 ? 8.881 -2.704 5.623 1.00 98.44 119 ARG A CA 1
ATOM 937 C C . ARG A 1 119 ? 7.368 -2.800 5.447 1.00 98.44 119 ARG A C 1
ATOM 939 O O . ARG A 1 119 ? 6.656 -2.989 6.430 1.00 98.44 119 ARG A O 1
ATOM 946 N N . LEU A 1 120 ? 6.878 -2.800 4.206 1.00 98.44 120 LEU A N 1
ATOM 947 C CA . LEU A 1 120 ? 5.443 -2.956 3.957 1.00 98.44 120 LEU A CA 1
ATOM 948 C C . LEU A 1 120 ? 4.907 -4.313 4.446 1.00 98.44 120 LEU A C 1
ATOM 950 O O . LEU A 1 120 ? 3.831 -4.369 5.037 1.00 98.44 120 LEU A O 1
ATOM 954 N N . MET A 1 121 ? 5.666 -5.397 4.254 1.00 98.69 121 MET A N 1
ATOM 955 C CA . MET A 1 121 ? 5.303 -6.728 4.750 1.00 98.69 121 MET A CA 1
ATOM 956 C C . MET A 1 121 ? 5.167 -6.752 6.276 1.00 98.69 121 MET A C 1
ATOM 958 O O . MET A 1 121 ? 4.210 -7.338 6.775 1.00 98.69 121 MET A O 1
ATOM 962 N N . ARG A 1 122 ? 6.081 -6.109 7.016 1.00 98.75 122 ARG A N 1
ATOM 963 C CA . ARG A 1 122 ? 6.000 -6.010 8.482 1.00 98.75 122 ARG A CA 1
ATOM 964 C C . ARG A 1 122 ? 4.736 -5.282 8.923 1.00 98.75 122 ARG A C 1
ATOM 966 O O . ARG A 1 122 ? 4.001 -5.820 9.740 1.00 98.75 122 ARG A O 1
ATOM 973 N N . ILE A 1 123 ? 4.442 -4.127 8.321 1.00 98.56 123 ILE A N 1
ATOM 974 C CA . ILE A 1 123 ? 3.219 -3.355 8.599 1.00 98.56 123 ILE A CA 1
ATOM 975 C C . ILE A 1 123 ? 1.969 -4.210 8.338 1.00 98.56 123 ILE A C 1
ATOM 977 O O . ILE A 1 123 ? 1.091 -4.302 9.194 1.00 98.56 123 ILE A O 1
ATOM 981 N N . CYS A 1 124 ? 1.903 -4.880 7.183 1.00 98.56 124 CYS A N 1
ATOM 982 C CA . CYS A 1 124 ? 0.773 -5.738 6.821 1.00 98.56 124 CYS A CA 1
ATOM 983 C C . CYS A 1 124 ? 0.624 -6.932 7.776 1.00 98.56 124 CYS A C 1
ATOM 985 O O . CYS A 1 124 ? -0.488 -7.212 8.223 1.00 98.56 124 CYS A O 1
ATOM 987 N N . SER A 1 125 ? 1.729 -7.601 8.129 1.00 98.56 125 SER A N 1
ATOM 988 C CA . SER A 1 125 ? 1.732 -8.723 9.080 1.00 98.56 125 SER A CA 1
ATOM 989 C C . SER A 1 125 ? 1.206 -8.285 10.441 1.00 98.56 125 SER A C 1
ATOM 991 O O . SER A 1 125 ? 0.296 -8.915 10.973 1.00 98.56 125 SER A O 1
ATOM 993 N N . THR A 1 126 ? 1.696 -7.158 10.969 1.00 98.56 126 THR A N 1
ATOM 994 C CA . THR A 1 126 ? 1.203 -6.608 12.238 1.00 98.56 126 THR A CA 1
ATOM 995 C C . THR A 1 126 ? -0.283 -6.259 12.154 1.00 98.56 126 THR A C 1
ATOM 997 O O . THR A 1 126 ? -1.026 -6.564 13.083 1.00 98.56 126 THR A O 1
ATOM 1000 N N . GLY A 1 127 ? -0.749 -5.680 11.041 1.00 97.81 127 GLY A N 1
ATOM 1001 C CA . GLY A 1 127 ? -2.173 -5.411 10.815 1.00 97.81 127 GLY A CA 1
ATOM 1002 C C . GLY A 1 127 ? -3.023 -6.675 10.949 1.00 97.81 127 GLY A C 1
ATOM 1003 O O . GLY A 1 127 ? -3.955 -6.724 11.753 1.00 97.81 127 GLY A O 1
ATOM 1004 N N . VAL A 1 128 ? -2.643 -7.739 10.240 1.00 97.75 128 VAL A N 1
ATOM 1005 C CA . VAL A 1 128 ? -3.325 -9.041 10.288 1.00 97.75 128 VAL A CA 1
ATOM 1006 C C . VAL A 1 128 ? -3.296 -9.640 11.697 1.00 97.75 128 VAL A C 1
ATOM 1008 O O . VAL A 1 128 ? -4.345 -10.016 12.220 1.00 97.75 128 VAL A O 1
ATOM 1011 N N . GLU A 1 129 ? -2.126 -9.681 12.342 1.00 97.62 129 GLU A N 1
ATOM 1012 C CA . GLU A 1 129 ? -1.941 -10.214 13.702 1.00 97.62 129 GLU A CA 1
ATOM 1013 C C . GLU A 1 129 ? -2.805 -9.490 14.741 1.00 97.62 129 GLU A C 1
ATOM 1015 O O . GLU A 1 129 ? -3.300 -10.104 15.689 1.00 97.62 129 GLU A O 1
ATOM 1020 N N . LYS A 1 130 ? -3.009 -8.183 14.559 1.00 97.12 130 LYS A N 1
ATOM 1021 C CA . LYS A 1 130 ? -3.804 -7.331 15.451 1.00 97.12 130 LYS A CA 1
ATOM 1022 C C . LYS A 1 130 ? -5.261 -7.188 15.017 1.00 97.12 130 LYS A C 1
ATOM 1024 O O . LYS A 1 130 ? -6.026 -6.491 15.679 1.00 97.12 130 LYS A O 1
ATOM 1029 N N . ASN A 1 131 ? -5.664 -7.880 13.949 1.00 96.06 131 ASN A N 1
ATOM 1030 C CA . ASN A 1 131 ? -6.994 -7.805 13.347 1.00 96.06 131 ASN A CA 1
ATOM 1031 C C . ASN A 1 131 ? -7.399 -6.362 12.954 1.00 96.06 131 ASN A C 1
ATOM 1033 O O . ASN A 1 131 ? -8.571 -5.986 13.037 1.00 96.06 131 ASN A O 1
ATOM 1037 N N . THR A 1 132 ? -6.423 -5.584 12.486 1.00 96.12 132 THR A N 1
ATOM 1038 C CA . THR A 1 132 ? -6.551 -4.216 11.972 1.00 96.12 132 THR A CA 1
ATOM 1039 C C . THR A 1 132 ? -6.330 -4.232 10.464 1.00 96.12 132 THR A C 1
ATOM 1041 O O . THR A 1 132 ? -5.339 -4.779 9.982 1.00 96.12 132 THR A O 1
ATOM 1044 N N . GLY A 1 133 ? -7.237 -3.633 9.695 1.00 97.06 133 GLY A N 1
ATOM 1045 C CA . GLY A 1 133 ? -7.043 -3.529 8.253 1.00 97.06 133 GLY A CA 1
ATOM 1046 C C . GLY A 1 133 ? -6.067 -2.409 7.870 1.00 97.06 133 GLY A C 1
ATOM 1047 O O . GLY A 1 133 ? -5.982 -1.378 8.536 1.00 97.06 133 GLY A O 1
ATOM 1048 N N . VAL A 1 134 ? -5.342 -2.607 6.776 1.00 98.12 134 VAL A N 1
ATOM 1049 C CA . VAL A 1 134 ? -4.349 -1.678 6.235 1.00 98.12 134 VAL A CA 1
ATOM 1050 C C . VAL A 1 134 ? -4.774 -1.291 4.823 1.00 98.12 134 VAL A C 1
ATOM 1052 O O . VAL A 1 134 ? -4.811 -2.130 3.922 1.00 98.12 134 VAL A O 1
ATOM 1055 N N . LEU A 1 135 ? -5.114 -0.020 4.631 1.00 97.75 135 LEU A N 1
ATOM 1056 C CA . LEU A 1 135 ? -5.421 0.542 3.321 1.00 97.75 135 LEU A CA 1
ATOM 1057 C C . LEU A 1 135 ? -4.139 1.121 2.738 1.00 97.75 135 LEU A C 1
ATOM 1059 O O . LEU A 1 135 ? -3.513 1.979 3.355 1.00 97.75 135 LEU A O 1
ATOM 1063 N N . ILE A 1 136 ? -3.753 0.653 1.556 1.00 97.88 136 ILE A N 1
ATOM 1064 C CA . ILE A 1 136 ? -2.654 1.258 0.812 1.00 97.88 136 ILE A CA 1
ATOM 1065 C C . ILE A 1 136 ? -3.235 2.342 -0.079 1.00 97.88 136 ILE A C 1
ATOM 1067 O O . ILE A 1 136 ? -4.072 2.076 -0.951 1.00 97.88 136 ILE A O 1
ATOM 1071 N N . ASP A 1 137 ? -2.813 3.572 0.178 1.00 97.12 137 ASP A N 1
ATOM 1072 C CA . ASP A 1 137 ? -3.276 4.733 -0.558 1.00 97.12 137 ASP A CA 1
ATOM 1073 C C . ASP A 1 137 ? -2.733 4.720 -1.984 1.00 97.12 137 ASP A C 1
ATOM 1075 O O . ASP A 1 137 ? -1.602 4.317 -2.253 1.00 97.12 137 ASP A O 1
ATOM 1079 N N . ALA A 1 138 ? -3.563 5.199 -2.903 1.00 97.12 138 ALA A N 1
ATOM 1080 C CA . ALA A 1 138 ? -3.112 5.549 -4.234 1.00 97.12 138 ALA A CA 1
ATOM 1081 C C . ALA A 1 138 ? -2.552 6.970 -4.229 1.00 97.12 138 ALA A C 1
ATOM 1083 O O . ALA A 1 138 ? -3.091 7.865 -3.573 1.00 97.12 138 ALA A O 1
ATOM 1084 N N . GLU A 1 139 ? -1.489 7.162 -4.993 1.00 95.75 139 GLU A N 1
ATOM 1085 C CA . GLU A 1 139 ? -0.644 8.348 -4.980 1.00 95.75 139 GLU A CA 1
ATOM 1086 C C . GLU A 1 139 ? -0.576 8.913 -6.412 1.00 95.75 139 GLU A C 1
ATOM 1088 O O . GLU A 1 139 ? -1.596 8.970 -7.111 1.00 95.75 139 GLU A O 1
ATOM 1093 N N . GLU A 1 140 ? 0.575 9.385 -6.875 1.00 96.69 140 GLU A N 1
ATOM 1094 C CA . GLU A 1 140 ? 0.705 9.983 -8.198 1.00 96.69 140 GLU A CA 1
ATOM 1095 C C . GLU A 1 140 ? 0.708 8.944 -9.325 1.00 96.69 140 GLU A C 1
ATOM 1097 O O . GLU A 1 140 ? 1.218 7.829 -9.213 1.00 96.69 140 GLU A O 1
ATOM 1102 N N . THR A 1 141 ? 0.166 9.327 -10.484 1.00 96.56 141 THR A N 1
ATOM 1103 C CA . THR A 1 141 ? -0.018 8.396 -11.607 1.00 96.56 141 THR A CA 1
ATOM 1104 C C . THR A 1 141 ? 1.286 7.807 -12.138 1.00 96.56 141 THR A C 1
ATOM 1106 O O . THR A 1 141 ? 1.244 6.729 -12.714 1.00 96.56 141 THR A O 1
ATOM 1109 N N . TRP A 1 142 ? 2.406 8.508 -11.954 1.00 97.75 142 TRP A N 1
ATOM 1110 C CA . TRP A 1 142 ? 3.743 8.124 -12.415 1.00 97.75 142 TRP A CA 1
ATOM 1111 C C . TRP A 1 142 ? 4.544 7.321 -11.375 1.00 97.75 142 TRP A C 1
ATOM 1113 O O . TRP A 1 142 ? 5.733 7.081 -11.565 1.00 97.75 142 TRP A O 1
ATOM 1123 N N . ILE A 1 143 ? 3.899 6.906 -10.279 1.00 98.06 143 ILE A N 1
ATOM 1124 C CA . ILE A 1 143 ? 4.423 5.926 -9.314 1.00 98.06 143 ILE A CA 1
ATOM 1125 C C . ILE A 1 143 ? 3.418 4.809 -9.003 1.00 98.06 143 ILE A C 1
ATOM 1127 O O . ILE A 1 143 ? 3.702 3.924 -8.197 1.00 98.06 143 ILE A O 1
ATOM 1131 N N . GLN A 1 144 ? 2.220 4.849 -9.589 1.00 98.31 144 GLN A N 1
ATOM 1132 C CA . GLN A 1 144 ? 1.107 4.034 -9.115 1.00 98.31 144 GLN A CA 1
ATOM 1133 C C . GLN A 1 144 ? 1.266 2.552 -9.463 1.00 98.31 144 GLN A C 1
ATOM 1135 O O . GLN A 1 144 ? 0.819 1.706 -8.694 1.00 98.31 144 GLN A O 1
ATOM 1140 N N . GLU A 1 145 ? 1.885 2.189 -10.588 1.00 97.88 145 GLU A N 1
ATOM 1141 C CA . GLU A 1 145 ? 1.992 0.774 -10.957 1.00 97.88 145 GLU A CA 1
ATOM 1142 C C . GLU A 1 145 ? 2.827 -0.082 -9.985 1.00 97.88 145 GLU A C 1
ATOM 1144 O O . GLU A 1 145 ? 2.375 -1.181 -9.640 1.00 97.88 145 GLU A O 1
ATOM 1149 N N . PRO A 1 146 ? 4.003 0.360 -9.490 1.00 98.56 146 PRO A N 1
ATOM 1150 C CA . PRO A 1 146 ? 4.709 -0.379 -8.448 1.00 98.56 146 PRO A CA 1
ATOM 1151 C C . PRO A 1 146 ? 3.948 -0.395 -7.114 1.00 98.56 146 PRO A C 1
ATOM 1153 O O . PRO A 1 146 ? 4.008 -1.414 -6.420 1.00 98.56 146 PRO A O 1
ATOM 1156 N N . VAL A 1 147 ? 3.194 0.663 -6.777 1.00 98.50 147 VAL A N 1
ATOM 1157 C CA . VAL A 1 147 ? 2.305 0.698 -5.594 1.00 98.50 147 VAL A CA 1
ATOM 1158 C C . VAL A 1 147 ? 1.188 -0.340 -5.720 1.00 98.50 147 VAL A C 1
ATOM 1160 O O . VAL A 1 147 ? 0.952 -1.130 -4.802 1.00 98.50 147 VAL A O 1
ATOM 1163 N N . ASP A 1 148 ? 0.548 -0.419 -6.883 1.00 98.50 148 ASP A N 1
ATOM 1164 C CA . ASP A 1 148 ? -0.482 -1.413 -7.167 1.00 98.50 148 ASP A CA 1
ATOM 1165 C C . ASP A 1 148 ? 0.084 -2.832 -7.078 1.00 98.50 148 ASP A C 1
ATOM 1167 O O . ASP A 1 148 ? -0.514 -3.710 -6.453 1.00 98.50 148 ASP A O 1
ATOM 1171 N N . ALA A 1 149 ? 1.252 -3.064 -7.683 1.00 98.56 149 ALA A N 1
ATOM 1172 C CA . ALA A 1 149 ? 1.877 -4.379 -7.740 1.00 98.56 149 ALA A CA 1
ATOM 1173 C C . ALA A 1 149 ? 2.297 -4.882 -6.354 1.00 98.56 149 ALA A C 1
ATOM 1175 O O . ALA A 1 149 ? 2.005 -6.028 -6.000 1.00 98.56 149 ALA A O 1
ATOM 1176 N N . ILE A 1 150 ? 2.945 -4.038 -5.546 1.00 98.62 150 ILE A N 1
ATOM 1177 C CA . ILE A 1 150 ? 3.340 -4.424 -4.189 1.00 98.62 150 ILE A CA 1
ATOM 1178 C C . ILE A 1 150 ? 2.115 -4.630 -3.288 1.00 98.62 150 ILE A C 1
ATOM 1180 O O . ILE A 1 150 ? 2.097 -5.576 -2.503 1.00 98.62 150 ILE A O 1
ATOM 1184 N N . THR A 1 151 ? 1.054 -3.839 -3.460 1.00 98.69 151 THR A N 1
ATOM 1185 C CA . THR A 1 151 ? -0.206 -4.028 -2.725 1.00 98.69 151 THR A CA 1
ATOM 1186 C C . THR A 1 151 ? -0.890 -5.338 -3.108 1.00 98.69 151 THR A C 1
ATOM 1188 O O . THR A 1 151 ? -1.313 -6.084 -2.229 1.00 98.69 151 THR A O 1
ATOM 1191 N N . MET A 1 152 ? -0.940 -5.678 -4.402 1.00 98.38 152 MET A N 1
ATOM 1192 C CA . MET A 1 152 ? -1.461 -6.969 -4.872 1.00 98.38 152 MET A CA 1
ATOM 1193 C C . MET A 1 152 ? -0.682 -8.150 -4.280 1.00 98.38 152 MET A C 1
ATOM 1195 O O . MET A 1 152 ? -1.291 -9.155 -3.923 1.00 98.38 152 MET A O 1
ATOM 1199 N N . LEU A 1 153 ? 0.643 -8.030 -4.124 1.00 98.19 153 LEU A N 1
ATOM 1200 C CA . LEU A 1 153 ? 1.455 -9.043 -3.440 1.00 98.19 153 LEU A CA 1
ATOM 1201 C C . LEU A 1 153 ? 1.085 -9.192 -1.957 1.00 98.19 153 LEU A C 1
ATOM 1203 O O . LEU A 1 153 ? 1.044 -10.317 -1.458 1.00 98.19 153 LEU A O 1
ATOM 1207 N N . MET A 1 154 ? 0.813 -8.087 -1.255 1.00 98.62 154 MET A N 1
ATOM 1208 C CA . MET A 1 154 ? 0.385 -8.133 0.148 1.00 98.62 154 MET A CA 1
ATOM 1209 C C . MET A 1 154 ? -1.018 -8.733 0.287 1.00 98.62 154 MET A C 1
ATOM 1211 O O . MET A 1 154 ? -1.208 -9.625 1.109 1.00 98.62 154 MET A O 1
ATOM 1215 N N . MET A 1 155 ? -1.976 -8.334 -0.556 1.00 98.62 155 MET A N 1
ATOM 1216 C CA . MET A 1 155 ? -3.321 -8.928 -0.570 1.00 98.62 155 MET A CA 1
ATOM 1217 C C . MET A 1 155 ? -3.269 -10.428 -0.871 1.00 98.62 155 MET A C 1
ATOM 1219 O O . MET A 1 155 ? -3.859 -11.223 -0.146 1.00 98.62 155 MET A O 1
ATOM 1223 N N . ASP A 1 156 ? -2.489 -10.844 -1.868 1.00 98.12 156 ASP A N 1
ATOM 1224 C CA . ASP A 1 156 ? -2.294 -12.263 -2.172 1.00 98.12 156 ASP A CA 1
ATOM 1225 C C . ASP A 1 156 ? -1.636 -13.037 -1.022 1.00 98.12 156 ASP A C 1
ATOM 1227 O O . ASP A 1 156 ? -1.931 -14.213 -0.830 1.00 98.12 156 ASP A O 1
ATOM 1231 N N . SER A 1 157 ? -0.780 -12.402 -0.223 1.00 98.06 157 SER A N 1
ATOM 1232 C CA . SER A 1 157 ? -0.125 -13.062 0.913 1.00 98.06 157 SER A CA 1
ATOM 1233 C C . SER A 1 157 ? -1.036 -13.171 2.138 1.00 98.06 157 SER A C 1
ATOM 1235 O O . SER A 1 157 ? -1.028 -14.200 2.811 1.00 98.06 157 SER A O 1
ATOM 1237 N N . PHE A 1 158 ? -1.832 -12.136 2.421 1.00 98.38 158 PHE A N 1
ATOM 1238 C CA . PHE A 1 158 ? -2.517 -11.977 3.707 1.00 98.38 158 PHE A CA 1
ATOM 1239 C C . PHE A 1 158 ? -4.045 -12.121 3.649 1.00 98.38 158 PHE A C 1
ATOM 1241 O O . PHE A 1 158 ? -4.651 -12.525 4.641 1.00 98.38 158 PHE A O 1
ATOM 1248 N N . ASN A 1 159 ? -4.692 -11.857 2.510 1.00 98.44 159 ASN A N 1
ATOM 1249 C CA . ASN A 1 159 ? -6.153 -11.896 2.400 1.00 98.44 159 ASN A CA 1
ATOM 1250 C C . ASN A 1 159 ? -6.668 -13.302 2.052 1.00 98.44 159 ASN A C 1
ATOM 1252 O O . ASN A 1 159 ? -7.255 -13.505 0.992 1.00 98.44 159 ASN A O 1
ATOM 1256 N N . LYS A 1 160 ? -6.433 -14.304 2.906 1.00 95.56 160 LYS A N 1
ATOM 1257 C CA . LYS A 1 160 ? -6.901 -15.684 2.653 1.00 95.56 160 LYS A CA 1
ATOM 1258 C C . LYS A 1 160 ? -8.323 -15.919 3.152 1.00 95.56 160 LYS A C 1
ATOM 1260 O O . LYS A 1 160 ? -9.221 -16.132 2.345 1.00 95.56 160 LYS A O 1
ATOM 1265 N N . ASP A 1 161 ? -8.535 -15.807 4.458 1.00 93.69 161 ASP A N 1
ATOM 1266 C CA . ASP A 1 161 ? -9.850 -16.045 5.075 1.00 93.69 161 ASP A CA 1
ATOM 1267 C C . ASP A 1 161 ? -10.667 -14.757 5.257 1.00 93.69 161 ASP A C 1
ATOM 1269 O O . ASP A 1 161 ? -11.894 -14.783 5.355 1.00 93.69 161 ASP A O 1
ATOM 1273 N N . LYS A 1 162 ? -9.981 -13.611 5.313 1.00 95.88 162 LYS A N 1
ATOM 1274 C CA . LYS A 1 162 ? -10.566 -12.281 5.502 1.00 95.88 162 LYS A CA 1
ATOM 1275 C C . LYS A 1 162 ? -9.711 -11.230 4.794 1.00 95.88 162 LYS A C 1
ATOM 1277 O O . LYS A 1 162 ? -8.491 -11.357 4.764 1.00 95.88 162 LYS A O 1
ATOM 1282 N N . ALA A 1 163 ? -10.343 -10.189 4.255 1.00 97.38 163 ALA A N 1
ATOM 1283 C CA . ALA A 1 163 ? -9.632 -9.030 3.726 1.00 97.38 163 ALA A CA 1
ATOM 1284 C C . ALA A 1 163 ? -9.075 -8.175 4.874 1.00 97.38 163 ALA A C 1
ATOM 1286 O O . ALA A 1 163 ? -9.833 -7.673 5.711 1.00 97.38 163 ALA A O 1
ATOM 1287 N N . PHE A 1 164 ? -7.754 -8.029 4.907 1.00 97.88 164 PHE A N 1
ATOM 1288 C CA . PHE A 1 164 ? -7.038 -7.143 5.823 1.00 97.88 164 PHE A CA 1
ATOM 1289 C C . PHE A 1 164 ? -6.290 -6.052 5.079 1.00 97.88 164 PHE A C 1
ATOM 1291 O O . PHE A 1 164 ? -6.217 -4.935 5.573 1.00 97.88 164 PHE A O 1
ATOM 1298 N N . ILE A 1 165 ? -5.746 -6.359 3.907 1.00 98.56 165 ILE A N 1
ATOM 1299 C CA . ILE A 1 165 ? -5.010 -5.404 3.088 1.00 98.56 165 ILE A CA 1
ATOM 1300 C C . ILE A 1 165 ? -5.917 -4.940 1.957 1.00 98.56 165 ILE A C 1
ATOM 1302 O O . ILE A 1 165 ? -6.581 -5.764 1.334 1.00 98.56 165 ILE A O 1
ATOM 1306 N N . PHE A 1 166 ? -5.941 -3.641 1.687 1.00 98.12 166 PHE A N 1
ATOM 1307 C CA . PHE A 1 166 ? -6.825 -3.053 0.685 1.00 98.12 166 PHE A CA 1
ATOM 1308 C C . PHE A 1 166 ? -6.034 -2.162 -0.266 1.00 98.12 166 PHE A C 1
ATOM 1310 O O . PHE A 1 166 ? -5.182 -1.386 0.163 1.00 98.12 166 PHE A O 1
ATOM 1317 N N . ASN A 1 167 ? -6.339 -2.260 -1.558 1.00 97.81 167 ASN A N 1
ATOM 1318 C CA . ASN A 1 167 ? -5.812 -1.369 -2.586 1.00 97.81 167 ASN A CA 1
ATOM 1319 C C . ASN A 1 167 ? -6.810 -0.229 -2.861 1.00 97.81 167 ASN A C 1
ATOM 1321 O O . ASN A 1 167 ? -8.011 -0.469 -2.999 1.00 97.81 167 ASN A O 1
ATOM 1325 N N . THR A 1 168 ? -6.315 1.003 -2.969 1.00 97.25 168 THR A N 1
ATOM 1326 C CA . THR A 1 168 ? -7.119 2.183 -3.307 1.00 97.25 168 THR A CA 1
ATOM 1327 C C . THR A 1 168 ? -7.149 2.428 -4.818 1.00 97.25 168 THR A C 1
ATOM 1329 O O . THR A 1 168 ? -6.118 2.586 -5.459 1.00 97.25 168 THR A O 1
ATOM 1332 N N . LEU A 1 169 ? -8.341 2.539 -5.416 1.00 96.38 169 LEU A N 1
ATOM 1333 C CA . LEU A 1 169 ? -8.493 2.811 -6.852 1.00 96.38 169 LEU A CA 1
ATOM 1334 C C . LEU A 1 169 ? -8.993 4.236 -7.109 1.00 96.38 169 LEU A C 1
ATOM 1336 O O . LEU A 1 169 ? -10.112 4.602 -6.750 1.00 96.38 169 LEU A O 1
ATOM 1340 N N . GLN A 1 170 ? -8.205 5.028 -7.834 1.00 96.50 170 GLN A N 1
ATOM 1341 C CA . GLN A 1 170 ? -8.588 6.389 -8.209 1.00 96.50 170 GLN A CA 1
ATOM 1342 C C . GLN A 1 170 ? -9.437 6.394 -9.497 1.00 96.50 170 GLN A C 1
ATOM 1344 O O . GLN A 1 170 ? -8.913 6.485 -10.606 1.00 96.50 170 GLN A O 1
ATOM 1349 N N . HIS A 1 171 ? -10.766 6.324 -9.394 1.00 96.00 171 HIS A N 1
ATOM 1350 C CA . HIS A 1 171 ? -11.660 6.184 -10.562 1.00 96.00 171 HIS A CA 1
ATOM 1351 C C . HIS A 1 171 ? -11.695 7.368 -11.552 1.00 96.00 171 HIS A C 1
ATOM 1353 O O . HIS A 1 171 ? -12.294 7.244 -12.618 1.00 96.00 171 HIS A O 1
ATOM 1359 N N . TYR A 1 172 ? -11.021 8.484 -11.255 1.00 96.00 172 TYR A N 1
ATOM 1360 C CA . TYR A 1 172 ? -10.775 9.558 -12.229 1.00 96.00 172 TYR A CA 1
ATOM 1361 C C . TYR A 1 172 ? -9.848 9.150 -13.397 1.00 96.00 172 TYR A C 1
ATOM 1363 O O . TYR A 1 172 ? -9.828 9.818 -14.429 1.00 96.00 172 TYR A O 1
ATOM 1371 N N . ARG A 1 173 ? -9.099 8.045 -13.269 1.00 96.25 173 ARG A N 1
ATOM 1372 C CA . ARG A 1 173 ? -8.221 7.498 -14.308 1.00 96.25 173 ARG A CA 1
ATOM 1373 C C . ARG A 1 173 ? -8.978 6.523 -15.209 1.00 96.25 173 ARG A C 1
ATOM 1375 O O . ARG A 1 173 ? -9.732 5.672 -14.739 1.00 96.25 173 ARG A O 1
ATOM 1382 N N . HIS A 1 174 ? -8.697 6.580 -16.507 1.00 95.38 174 HIS A N 1
ATOM 1383 C CA . HIS A 1 174 ? -9.400 5.789 -17.522 1.00 95.38 174 HIS A CA 1
ATOM 1384 C C . HIS A 1 174 ? -9.122 4.273 -17.463 1.00 95.38 174 HIS A C 1
ATOM 1386 O O . HIS A 1 174 ? -9.905 3.484 -17.987 1.00 95.38 174 HIS A O 1
ATOM 1392 N N . ASP A 1 175 ? -8.020 3.843 -16.849 1.00 94.44 175 ASP A N 1
ATOM 1393 C CA . ASP A 1 175 ? -7.563 2.448 -16.825 1.00 94.44 175 ASP A CA 1
ATOM 1394 C C . ASP A 1 175 ? -8.060 1.646 -15.605 1.00 94.44 175 ASP A C 1
ATOM 1396 O O . ASP A 1 175 ? -7.998 0.416 -15.595 1.00 94.44 175 ASP A O 1
ATOM 1400 N N . ARG A 1 176 ? -8.602 2.311 -14.577 1.00 96.75 176 ARG A N 1
ATOM 1401 C CA . ARG A 1 176 ? -8.860 1.683 -13.266 1.00 96.75 176 ARG A CA 1
ATOM 1402 C C . ARG A 1 176 ? -9.980 0.653 -13.259 1.00 96.75 176 ARG A C 1
ATOM 1404 O O . ARG A 1 176 ? -9.919 -0.299 -12.489 1.00 96.75 176 ARG A O 1
ATOM 1411 N N . LEU A 1 177 ? -10.982 0.792 -14.129 1.00 97.00 177 LEU A N 1
ATOM 1412 C CA . LEU A 1 177 ? -12.017 -0.238 -14.268 1.00 97.00 177 LEU A CA 1
ATOM 1413 C C . LEU A 1 177 ? -11.445 -1.537 -14.853 1.00 97.00 177 LEU A C 1
ATOM 1415 O O . LEU A 1 177 ? -11.848 -2.622 -14.437 1.00 97.00 177 LEU A O 1
ATOM 1419 N N . ALA A 1 178 ? -10.525 -1.435 -15.817 1.00 97.19 178 ALA A N 1
ATOM 1420 C CA . ALA A 1 178 ? -9.841 -2.604 -16.364 1.00 97.19 178 ALA A CA 1
ATOM 1421 C C . ALA A 1 178 ? -8.950 -3.241 -15.291 1.00 97.19 178 ALA A C 1
ATOM 1423 O O . ALA A 1 178 ? -9.082 -4.434 -15.032 1.00 97.19 178 ALA A O 1
ATOM 1424 N N . PHE A 1 179 ? -8.165 -2.422 -14.581 1.00 97.38 179 PHE A N 1
ATOM 1425 C CA . PHE A 1 179 ? -7.364 -2.864 -13.440 1.00 97.38 179 PHE A CA 1
ATOM 1426 C C . PHE A 1 179 ? -8.196 -3.617 -12.390 1.00 97.38 179 PHE A C 1
ATOM 1428 O O . PHE A 1 179 ? -7.822 -4.716 -12.005 1.00 97.38 179 PHE A O 1
ATOM 1435 N N . LEU A 1 180 ? -9.359 -3.095 -11.977 1.00 98.00 180 LEU A N 1
ATOM 1436 C CA . LEU A 1 180 ? -10.232 -3.767 -11.005 1.00 98.00 180 LEU A CA 1
ATOM 1437 C C . LEU A 1 180 ? -10.673 -5.162 -11.476 1.00 98.00 180 LEU A C 1
ATOM 1439 O O . LEU A 1 180 ? -10.664 -6.116 -10.699 1.00 98.00 180 LEU A O 1
ATOM 1443 N N . LYS A 1 181 ? -11.056 -5.288 -12.753 1.00 98.06 181 LYS A N 1
ATOM 1444 C CA . LYS A 1 181 ? -11.465 -6.572 -13.343 1.00 98.06 181 LYS A CA 1
ATOM 1445 C C . LYS A 1 181 ? -10.306 -7.565 -13.384 1.00 98.06 181 LYS A C 1
ATOM 1447 O O . LYS A 1 181 ? -10.501 -8.735 -13.056 1.00 98.06 181 LYS A O 1
ATOM 1452 N N . ASP A 1 182 ? -9.119 -7.097 -13.752 1.00 97.56 182 ASP A N 1
ATOM 1453 C CA . ASP A 1 182 ? -7.909 -7.918 -13.788 1.00 97.56 182 ASP A CA 1
ATOM 1454 C C . ASP A 1 182 ? -7.491 -8.359 -12.378 1.00 97.56 182 ASP A C 1
ATOM 1456 O O . ASP A 1 182 ? -7.165 -9.529 -12.174 1.00 97.56 182 ASP A O 1
ATOM 1460 N N . SER A 1 183 ? -7.576 -7.463 -11.390 1.00 97.88 183 SER A N 1
ATOM 1461 C CA . SER A 1 183 ? -7.307 -7.760 -9.980 1.00 97.88 183 SER A CA 1
ATOM 1462 C C . SER A 1 183 ? -8.289 -8.784 -9.416 1.00 97.88 183 SER A C 1
ATOM 1464 O O . SER A 1 183 ? -7.860 -9.741 -8.777 1.00 97.88 183 SER A O 1
ATOM 1466 N N . TYR A 1 184 ? -9.586 -8.655 -9.717 1.00 97.88 184 TYR A N 1
ATOM 1467 C CA . TYR A 1 184 ? -10.596 -9.647 -9.331 1.00 97.88 184 TYR A CA 1
ATOM 1468 C C . TYR A 1 184 ? -10.322 -11.020 -9.951 1.00 97.88 184 TYR A C 1
ATOM 1470 O O . TYR A 1 184 ? -10.389 -12.041 -9.267 1.00 97.88 184 TYR A O 1
ATOM 1478 N N . LYS A 1 185 ? -9.967 -11.060 -11.241 1.00 97.81 185 LYS A N 1
ATOM 1479 C CA . LYS A 1 185 ? -9.603 -12.309 -11.914 1.00 97.81 185 LYS A CA 1
ATOM 1480 C C . LYS A 1 185 ? -8.375 -12.955 -11.266 1.00 97.81 185 LYS A C 1
ATOM 1482 O O . LYS A 1 185 ? -8.401 -14.150 -10.988 1.00 97.81 185 LYS A O 1
ATOM 1487 N N . ALA A 1 186 ? -7.334 -12.173 -10.982 1.00 96.81 186 ALA A N 1
ATOM 1488 C CA . ALA A 1 186 ? -6.137 -12.664 -10.305 1.00 96.81 186 ALA A CA 1
ATOM 1489 C C . ALA A 1 186 ? -6.445 -13.189 -8.890 1.00 96.81 186 ALA A C 1
ATOM 1491 O O . ALA A 1 186 ? -5.919 -14.232 -8.506 1.00 96.81 186 ALA A O 1
ATOM 1492 N N . ALA A 1 187 ? -7.318 -12.503 -8.147 1.00 97.75 187 ALA A N 1
ATOM 1493 C CA . ALA A 1 187 ? -7.788 -12.914 -6.825 1.00 97.75 187 ALA A CA 1
ATOM 1494 C C . ALA A 1 187 ? -8.516 -14.264 -6.867 1.00 97.75 187 ALA A C 1
ATOM 1496 O O . ALA A 1 187 ? -8.183 -15.176 -6.107 1.00 97.75 187 ALA A O 1
ATOM 1497 N N . ALA A 1 188 ? -9.430 -14.434 -7.826 1.00 97.62 188 ALA A N 1
ATOM 1498 C CA . ALA A 1 188 ? -10.145 -15.688 -8.042 1.00 97.62 188 ALA A CA 1
ATOM 1499 C C . ALA A 1 188 ? -9.211 -16.841 -8.460 1.00 97.62 188 ALA A C 1
ATOM 1501 O O . ALA A 1 188 ? -9.357 -17.956 -7.966 1.00 97.62 188 ALA A O 1
ATOM 1502 N N . GLU A 1 189 ? -8.236 -16.584 -9.339 1.00 96.94 189 GLU A N 1
ATOM 1503 C CA . GLU A 1 189 ? -7.274 -17.596 -9.804 1.00 96.94 189 GLU A CA 1
ATOM 1504 C C . GLU A 1 189 ? -6.285 -18.030 -8.710 1.00 96.94 189 GLU A C 1
ATOM 1506 O O . GLU A 1 189 ? -5.871 -19.189 -8.679 1.00 96.94 189 GLU A O 1
ATOM 1511 N N . ARG A 1 190 ? -5.891 -17.112 -7.818 1.00 96.12 190 ARG A N 1
ATOM 1512 C CA . ARG A 1 190 ? -4.873 -17.352 -6.777 1.00 96.12 190 ARG A CA 1
ATOM 1513 C C . ARG A 1 190 ? -5.452 -17.643 -5.391 1.00 96.12 190 ARG A C 1
ATOM 1515 O O . ARG A 1 190 ? -4.693 -17.961 -4.476 1.00 96.12 190 ARG A O 1
ATOM 1522 N N . GLY A 1 191 ? -6.771 -17.546 -5.231 1.00 97.06 191 GLY A N 1
ATOM 1523 C CA . GLY A 1 191 ? -7.460 -17.832 -3.975 1.00 97.06 191 GLY A CA 1
ATOM 1524 C C . GLY A 1 191 ? -7.131 -16.826 -2.871 1.00 97.06 191 GLY A C 1
ATOM 1525 O O . GLY A 1 191 ? -6.733 -17.223 -1.777 1.00 97.06 191 GLY A O 1
ATOM 1526 N N . PHE A 1 192 ? -7.252 -15.530 -3.158 1.00 97.62 192 PHE A N 1
ATOM 1527 C CA . PHE A 1 192 ? -7.250 -14.482 -2.132 1.00 97.62 192 PHE A CA 1
ATOM 1528 C C . PHE A 1 192 ? -8.471 -13.571 -2.288 1.00 97.62 192 PHE A C 1
ATOM 1530 O O . PHE A 1 192 ? -9.096 -13.522 -3.346 1.00 97.62 192 PHE A O 1
ATOM 1537 N N . ILE A 1 193 ? -8.827 -12.873 -1.216 1.00 97.75 193 ILE A N 1
ATOM 1538 C CA . ILE A 1 193 ? -9.944 -11.933 -1.164 1.00 97.75 193 ILE A CA 1
ATOM 1539 C C . ILE A 1 193 ? -9.434 -10.559 -1.599 1.00 97.75 193 ILE A C 1
ATOM 1541 O O . ILE A 1 193 ? -8.452 -10.054 -1.047 1.00 97.75 193 ILE A O 1
ATOM 1545 N N . LEU A 1 194 ? -10.097 -9.985 -2.604 1.00 91.88 194 LEU A N 1
ATOM 1546 C CA . LEU A 1 194 ? -9.854 -8.620 -3.067 1.00 91.88 194 LEU A CA 1
ATOM 1547 C C . LEU A 1 194 ? -10.492 -7.595 -2.124 1.00 91.88 194 LEU A C 1
ATOM 1549 O O . LEU A 1 194 ? -11.655 -7.830 -1.720 1.00 91.88 194 LEU A O 1
#

Sequence (194 aa):
TIFSQFVGGETLEATKIVAQKLGEYNVQVILDYGVEGKEGEENFEEACEKFIAVIDYVATQPKIPYISVKVTGLARFALLEKLDAAMHQLPGSLMKRFLAAVDQLPPAEKEEWHRVRHRLMRICSTGVEKNTGVLIDAEETWIQEPVDAITMLMMDSFNKDKAFIFNTLQHYRHDRLAFLKDSYKAAAERGFIL

Secondary structure (DSSP, 8-state):
--HHHH-S-SSHHHHHHHHHHHHTTT---EEE-------SHHHHHHHHHHHHHHHHHHHT-TT--EEEE-GGGSS-HHHHHHHHHHHHTS-S-HHHHHHHHHHTS-HHHHHHHHHHHHHHHHHHHHHHHTT-EEEEPP--TTTHHHHHHHHHHHHHHH-SSS--EEE---TTSTTHHHHHHHHHHHHHHHT---